Protein AF-A0A9E4LAG2-F1 (afdb_monomer)

Radius of gyration: 16.78 Å; Cα contacts (8 Å, |Δi|>4): 456; chains: 1; bounding box: 36×42×44 Å

Structure (mmCIF, N/CA/C/O backbone):
data_AF-A0A9E4LAG2-F1
#
_entry.id   AF-A0A9E4LAG2-F1
#
loop_
_atom_site.group_PDB
_atom_site.id
_atom_site.type_symbol
_atom_site.label_atom_id
_atom_site.label_alt_id
_atom_site.label_comp_id
_atom_site.label_asym_id
_atom_site.label_entity_id
_atom_site.label_seq_id
_atom_site.pdbx_PDB_ins_code
_atom_site.Cartn_x
_atom_site.Cartn_y
_atom_site.Cartn_z
_atom_site.occupancy
_atom_site.B_iso_or_equiv
_atom_site.auth_seq_id
_atom_site.auth_comp_id
_atom_site.auth_asym_id
_atom_site.auth_atom_id
_atom_site.pdbx_PDB_model_num
ATOM 1 N N . MET A 1 1 ? 1.280 -10.230 13.680 1.00 71.19 1 MET A N 1
ATOM 2 C CA . MET A 1 1 ? -0.186 -10.245 13.871 1.00 71.19 1 MET A CA 1
ATOM 3 C C . MET A 1 1 ? -0.571 -10.386 15.337 1.00 71.19 1 MET A C 1
ATOM 5 O O . MET A 1 1 ? -1.399 -9.607 15.762 1.00 71.19 1 MET A O 1
ATOM 9 N N . GLU A 1 2 ? 0.024 -11.293 16.119 1.00 75.81 2 GLU A N 1
ATOM 10 C CA . GLU A 1 2 ? -0.317 -11.432 17.554 1.00 75.81 2 GLU A CA 1
ATOM 11 C C . GLU A 1 2 ? 0.018 -10.183 18.385 1.00 75.81 2 GLU A C 1
ATOM 13 O O . GLU A 1 2 ? -0.787 -9.766 19.199 1.00 75.81 2 GLU A O 1
ATOM 18 N N . GLN A 1 3 ? 1.160 -9.535 18.132 1.00 84.38 3 GLN A N 1
ATOM 19 C CA . GLN A 1 3 ? 1.565 -8.337 18.882 1.00 84.38 3 GLN A CA 1
ATOM 20 C C . GLN A 1 3 ? 0.741 -7.079 18.558 1.00 84.38 3 GLN A C 1
ATOM 22 O O . GLN A 1 3 ? 0.511 -6.260 19.438 1.00 84.38 3 GLN A O 1
ATOM 27 N N . HIS A 1 4 ? 0.348 -6.899 17.294 1.00 88.81 4 HIS A N 1
ATOM 28 C CA . HIS A 1 4 ? -0.301 -5.664 16.825 1.00 88.81 4 HIS A CA 1
ATOM 29 C C . HIS A 1 4 ? -1.807 -5.810 16.609 1.00 88.81 4 HIS A C 1
ATOM 31 O O . HIS A 1 4 ? -2.455 -4.826 16.283 1.00 88.81 4 HIS A O 1
ATOM 37 N N . GLU A 1 5 ? -2.332 -7.035 16.704 1.00 92.56 5 GLU A N 1
ATOM 38 C CA . GLU A 1 5 ? -3.746 -7.362 16.509 1.00 92.56 5 GLU A CA 1
ATOM 39 C C . GLU A 1 5 ? -4.395 -6.592 15.335 1.00 92.56 5 GLU A C 1
ATOM 41 O O . GLU A 1 5 ? -5.388 -5.890 15.535 1.00 92.56 5 GLU A O 1
ATOM 46 N N . PRO A 1 6 ? -3.871 -6.710 14.098 1.00 95.69 6 PRO A N 1
ATOM 47 C CA . PRO A 1 6 ? -4.351 -5.907 12.980 1.00 95.69 6 PRO A CA 1
ATOM 48 C C . PRO A 1 6 ? -5.743 -6.348 12.517 1.00 95.69 6 PRO A C 1
ATOM 50 O O . PRO A 1 6 ? -6.067 -7.540 12.523 1.00 95.69 6 PRO A O 1
ATOM 53 N N . GLU A 1 7 ? -6.540 -5.391 12.042 1.00 97.25 7 GLU A N 1
ATOM 54 C CA . GLU A 1 7 ? -7.805 -5.657 11.340 1.00 97.25 7 GLU A CA 1
ATOM 55 C C . GLU A 1 7 ? -7.595 -5.948 9.849 1.00 97.25 7 GLU A C 1
ATOM 57 O O . GLU A 1 7 ? -8.369 -6.694 9.248 1.00 97.25 7 GLU A O 1
ATOM 62 N N . ILE A 1 8 ? -6.528 -5.387 9.268 1.00 97.88 8 ILE A N 1
ATOM 63 C CA . ILE A 1 8 ? -6.129 -5.535 7.865 1.00 97.88 8 ILE A CA 1
ATOM 64 C C . ILE A 1 8 ? -4.620 -5.793 7.802 1.00 97.88 8 ILE A C 1
ATOM 66 O O . ILE A 1 8 ? -3.838 -5.161 8.511 1.00 97.88 8 ILE A O 1
ATOM 70 N N . VAL A 1 9 ? -4.196 -6.703 6.926 1.00 97.62 9 VAL A N 1
ATOM 71 C CA . VAL A 1 9 ? -2.782 -6.984 6.643 1.00 97.62 9 VAL A CA 1
ATOM 72 C C . VAL A 1 9 ? -2.563 -7.007 5.136 1.00 97.62 9 VAL A C 1
ATOM 74 O O . VAL A 1 9 ? -3.286 -7.692 4.417 1.00 97.62 9 VAL A O 1
ATOM 77 N N . CYS A 1 10 ? -1.527 -6.315 4.666 1.00 97.88 10 CYS A N 1
ATOM 78 C CA . CYS A 1 10 ? -1.035 -6.431 3.298 1.00 97.88 10 CYS A CA 1
ATOM 79 C C . CYS A 1 10 ? 0.272 -7.223 3.283 1.00 97.88 10 CYS A C 1
ATOM 81 O O . CYS A 1 10 ? 1.226 -6.878 3.977 1.00 97.88 10 CYS A O 1
ATOM 83 N N . LEU A 1 11 ? 0.314 -8.285 2.485 1.00 96.12 11 LEU A N 1
ATOM 84 C CA . LEU A 1 11 ? 1.496 -9.113 2.284 1.00 96.12 11 LEU A CA 1
ATOM 85 C C . LEU A 1 11 ? 1.930 -9.042 0.830 1.00 96.12 11 LEU A C 1
ATOM 87 O O . LEU A 1 11 ? 1.171 -9.411 -0.069 1.00 96.12 11 LEU A O 1
ATOM 91 N N . THR A 1 12 ? 3.171 -8.629 0.605 1.00 95.94 12 THR A N 1
ATOM 92 C CA . THR A 1 12 ? 3.793 -8.621 -0.716 1.00 95.94 12 THR A CA 1
ATOM 93 C C . THR A 1 12 ? 4.700 -9.831 -0.910 1.00 95.94 12 THR A C 1
ATOM 95 O O . THR A 1 12 ? 5.207 -10.417 0.043 1.00 95.94 12 THR A O 1
ATOM 98 N N . GLU A 1 13 ? 4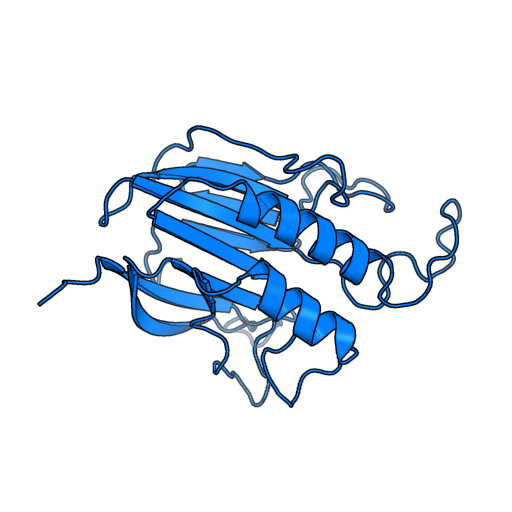.831 -10.272 -2.163 1.00 92.81 13 GLU A N 1
ATOM 99 C CA . GLU A 1 13 ? 5.654 -11.428 -2.567 1.00 92.81 13 GLU A CA 1
ATOM 100 C C . GLU A 1 13 ? 5.389 -12.720 -1.764 1.00 92.81 13 GLU A C 1
ATOM 102 O O . GLU A 1 13 ? 6.278 -13.543 -1.530 1.00 92.81 13 GLU A O 1
ATOM 107 N N . THR A 1 14 ? 4.135 -12.915 -1.360 1.00 90.44 14 THR A N 1
ATOM 108 C CA . THR A 1 14 ? 3.724 -13.943 -0.406 1.00 90.44 14 THR A CA 1
ATOM 109 C C . THR A 1 14 ? 3.268 -15.248 -1.067 1.00 90.44 14 THR A C 1
ATOM 111 O O . THR A 1 14 ? 3.236 -15.405 -2.296 1.00 90.44 14 THR A O 1
ATOM 114 N N . HIS A 1 15 ? 2.896 -16.208 -0.223 1.00 87.31 15 HIS A N 1
ATOM 115 C CA . HIS A 1 15 ? 2.177 -17.414 -0.596 1.00 87.31 15 HIS A CA 1
ATOM 116 C C . HIS A 1 15 ? 0.871 -17.560 0.199 1.00 87.31 15 HIS A C 1
ATOM 118 O O . HIS A 1 15 ? 0.795 -17.154 1.358 1.00 87.31 15 HIS A O 1
ATOM 124 N N . ASP A 1 16 ? -0.134 -18.217 -0.383 1.00 78.00 16 ASP A N 1
ATOM 125 C CA . ASP A 1 16 ? -1.494 -18.306 0.188 1.00 78.00 16 ASP A CA 1
ATOM 126 C C . ASP A 1 16 ? -1.541 -18.861 1.630 1.00 78.00 16 ASP A C 1
ATOM 128 O O . ASP A 1 16 ? -2.387 -18.479 2.447 1.00 78.00 16 ASP A O 1
ATOM 132 N N . GLY A 1 17 ? -0.596 -19.747 1.959 1.00 78.38 17 GLY A N 1
ATOM 133 C CA . GLY A 1 17 ? -0.466 -20.380 3.275 1.00 78.38 17 GLY A CA 1
ATOM 134 C C . GLY A 1 17 ? 0.381 -19.641 4.321 1.00 78.38 17 GLY A C 1
ATOM 135 O O . GLY A 1 17 ? 0.675 -20.252 5.341 1.00 78.38 17 GLY A O 1
ATOM 136 N N . LEU A 1 18 ? 0.847 -18.403 4.085 1.00 82.94 18 LEU A N 1
ATOM 137 C CA . LEU A 1 18 ? 1.776 -17.738 5.022 1.00 82.94 18 LEU A CA 1
ATOM 138 C C . LEU A 1 18 ? 1.085 -17.356 6.334 1.00 82.94 18 LEU A C 1
ATOM 140 O O . LEU A 1 18 ? 1.648 -17.537 7.410 1.00 82.94 18 LEU A O 1
ATOM 144 N N . LEU A 1 19 ? -0.148 -16.855 6.240 1.00 83.81 19 LEU A N 1
ATOM 145 C CA . LEU A 1 19 ? -0.968 -16.556 7.408 1.00 83.81 19 LEU A CA 1
ATOM 146 C C . LEU A 1 19 ? -1.760 -17.792 7.816 1.00 83.81 19 LEU A C 1
ATOM 148 O O . LEU A 1 19 ? -2.635 -18.245 7.068 1.00 83.81 19 LEU A O 1
ATOM 152 N N . SER A 1 20 ? -1.463 -18.279 9.019 1.00 80.44 20 SER A N 1
ATOM 153 C CA . SER A 1 20 ? -2.195 -19.338 9.720 1.00 80.44 20 SER A CA 1
ATOM 154 C C . SER A 1 20 ? -3.469 -18.840 10.407 1.00 80.44 20 SER A C 1
ATOM 156 O O . SER A 1 20 ? -4.277 -19.649 10.854 1.00 80.44 20 SER A O 1
ATOM 158 N N . GLN A 1 21 ? -3.649 -17.522 10.508 1.00 84.56 21 GLN A N 1
ATOM 159 C CA . GLN A 1 21 ? -4.758 -16.917 11.238 1.00 84.56 21 GLN A CA 1
ATOM 160 C C . GLN A 1 21 ? -6.059 -16.955 10.426 1.00 84.56 21 GLN A C 1
ATOM 162 O O . GLN A 1 21 ? -6.020 -16.735 9.208 1.00 84.56 21 GLN A O 1
ATOM 167 N N . PRO A 1 22 ? -7.205 -17.239 11.077 1.00 89.62 22 PRO A N 1
ATOM 168 C CA . PRO A 1 22 ? -8.501 -17.232 10.411 1.00 89.62 22 PRO A CA 1
ATOM 169 C C . PRO A 1 22 ? -8.829 -15.820 9.927 1.00 89.62 22 PRO A C 1
ATOM 171 O O . PRO A 1 22 ? -8.488 -14.849 10.588 1.00 89.62 22 PRO A O 1
ATOM 174 N N . GLY A 1 23 ? -9.477 -15.705 8.773 1.00 94.19 23 GLY A N 1
ATOM 175 C CA . GLY A 1 23 ? -9.903 -14.433 8.190 1.00 94.19 23 GLY A CA 1
ATOM 176 C C . GLY A 1 23 ? -10.055 -14.548 6.679 1.00 94.19 23 GLY A C 1
ATOM 177 O O . GLY A 1 23 ? -9.931 -15.638 6.110 1.00 94.19 23 GLY A O 1
ATOM 178 N N . TYR A 1 24 ? -10.310 -13.422 6.028 1.00 96.69 24 TYR A N 1
ATOM 179 C CA . TYR A 1 24 ? -10.676 -13.361 4.618 1.00 96.69 24 TYR A CA 1
ATOM 180 C C . TYR A 1 24 ? -9.522 -12.816 3.794 1.00 96.69 24 TYR A C 1
ATOM 182 O O . TYR A 1 24 ? -8.912 -11.806 4.141 1.00 96.69 24 TYR A O 1
ATOM 190 N N . LYS A 1 25 ? -9.209 -13.502 2.694 1.00 96.38 25 LYS A N 1
ATOM 191 C CA . LYS A 1 25 ? -8.067 -13.192 1.833 1.00 96.38 25 LYS A CA 1
ATOM 192 C C . LYS A 1 25 ? -8.552 -12.848 0.432 1.00 96.38 25 LYS A C 1
ATOM 194 O O . LYS A 1 25 ? -9.330 -13.604 -0.145 1.00 96.38 25 LYS A O 1
ATOM 199 N N . ILE A 1 26 ? -8.018 -11.771 -0.125 1.00 97.12 26 ILE A N 1
ATOM 200 C CA . ILE A 1 26 ? -8.072 -11.458 -1.556 1.00 97.12 26 ILE A CA 1
ATOM 201 C C . ILE A 1 26 ? -6.645 -11.265 -2.053 1.00 97.12 26 ILE A C 1
ATOM 203 O O . ILE A 1 26 ? -5.753 -10.885 -1.295 1.00 97.12 26 ILE A O 1
ATOM 207 N N . SER A 1 27 ? -6.384 -11.575 -3.314 1.00 96.38 27 SER A N 1
ATOM 208 C CA . SER A 1 27 ? -5.033 -11.516 -3.865 1.00 96.38 27 SER A CA 1
ATOM 209 C C . SER A 1 27 ? -5.044 -10.981 -5.273 1.00 96.38 27 SER A C 1
ATOM 211 O O . SER A 1 27 ? -6.030 -11.160 -5.978 1.00 96.38 27 SER A O 1
ATOM 213 N N . SER A 1 28 ? -3.908 -10.445 -5.704 1.00 95.19 28 SER A N 1
ATOM 214 C CA . SER A 1 28 ? -3.719 -10.115 -7.107 1.00 95.19 28 SER A CA 1
ATOM 215 C C . SER A 1 28 ? -3.906 -11.333 -8.006 1.00 95.19 28 SER A C 1
ATOM 217 O O . SER A 1 28 ? -3.750 -12.487 -7.586 1.00 95.19 28 SER A O 1
ATOM 219 N N . GLN A 1 29 ? -4.092 -11.071 -9.293 1.00 92.81 29 GLN A N 1
ATOM 220 C CA . GLN A 1 29 ? -3.910 -12.093 -10.315 1.00 92.81 29 GLN A CA 1
ATOM 221 C C . GLN A 1 29 ? -2.511 -12.750 -10.234 1.00 92.81 29 GLN A C 1
ATOM 223 O O . GLN A 1 29 ? -1.589 -12.209 -9.600 1.00 92.81 29 GLN A O 1
ATOM 228 N N . PRO A 1 30 ? -2.325 -13.935 -10.850 1.00 87.62 30 PRO A N 1
ATOM 229 C CA . PRO A 1 30 ? -1.013 -14.561 -10.966 1.00 87.62 30 PRO A CA 1
ATOM 230 C C . PRO A 1 30 ? 0.049 -13.612 -11.538 1.00 87.62 30 PRO A C 1
ATOM 232 O O . PRO A 1 30 ? -0.256 -12.719 -12.326 1.00 87.62 30 PRO A O 1
ATOM 235 N N . ASP A 1 31 ? 1.309 -13.833 -11.151 1.00 81.06 31 ASP A N 1
ATOM 236 C CA . ASP A 1 31 ? 2.432 -13.000 -11.595 1.00 81.06 31 ASP A CA 1
ATOM 237 C C . ASP A 1 31 ? 2.527 -12.950 -13.129 1.00 81.06 31 ASP A C 1
ATOM 239 O O . ASP A 1 31 ? 2.294 -13.943 -13.827 1.00 81.06 31 ASP A O 1
ATOM 243 N N . TYR A 1 32 ? 2.917 -11.791 -13.649 1.00 78.81 32 TYR A N 1
ATOM 244 C CA . TYR A 1 32 ? 3.022 -11.531 -15.075 1.00 78.81 32 TYR A CA 1
ATOM 245 C C . TYR A 1 32 ? 4.476 -11.322 -15.498 1.00 78.81 32 TYR A C 1
ATOM 247 O O . TYR A 1 32 ? 5.230 -10.532 -14.930 1.00 78.81 32 TYR A O 1
ATOM 255 N N . GLY A 1 33 ? 4.874 -12.018 -16.565 1.00 72.31 33 GLY A N 1
ATOM 256 C CA . GLY A 1 33 ? 6.220 -11.931 -17.135 1.00 72.31 33 GLY A CA 1
ATOM 257 C C . GLY A 1 33 ? 7.284 -12.771 -16.421 1.00 72.31 33 GLY A C 1
ATOM 258 O O . GLY A 1 33 ? 8.451 -12.709 -16.809 1.00 72.31 33 GLY A O 1
ATOM 259 N N . TYR A 1 34 ? 6.879 -13.595 -15.452 1.00 74.00 34 TYR A N 1
ATOM 260 C CA . TYR A 1 34 ? 7.691 -14.624 -14.801 1.00 74.00 34 TYR A CA 1
ATOM 261 C C . TYR A 1 34 ? 6.958 -15.974 -14.834 1.00 74.00 34 TYR A C 1
ATOM 263 O O . TYR A 1 34 ? 5.740 -16.004 -15.014 1.00 74.00 34 TYR A O 1
ATOM 271 N N . PRO A 1 35 ? 7.660 -17.114 -14.681 1.00 78.56 35 PRO A N 1
ATOM 272 C CA . PRO A 1 35 ? 6.996 -18.404 -14.545 1.00 78.56 35 PRO A CA 1
ATOM 273 C C . PRO A 1 35 ? 6.044 -18.402 -13.350 1.00 78.56 35 PRO A C 1
ATOM 275 O O . PRO A 1 35 ? 6.460 -18.128 -12.222 1.00 78.56 35 PRO A O 1
ATOM 278 N N . ILE A 1 36 ? 4.784 -18.750 -13.602 1.00 80.81 36 ILE A N 1
ATOM 279 C CA . ILE A 1 36 ? 3.763 -18.847 -12.562 1.00 80.81 36 ILE A CA 1
ATOM 280 C C . ILE A 1 36 ? 4.167 -19.958 -11.594 1.00 80.81 36 ILE A C 1
ATOM 282 O O . ILE A 1 36 ? 4.298 -21.123 -11.972 1.00 80.81 36 ILE A O 1
ATOM 286 N N . LYS A 1 37 ? 4.365 -19.588 -10.329 1.00 82.25 37 LYS A N 1
ATOM 287 C CA . LYS A 1 37 ? 4.518 -20.540 -9.230 1.00 82.25 37 LYS A CA 1
ATOM 288 C C . LYS A 1 37 ? 3.157 -20.684 -8.551 1.00 82.25 37 LYS A C 1
ATOM 290 O O . LYS A 1 37 ? 2.630 -19.663 -8.101 1.00 82.25 37 LYS A O 1
ATOM 295 N N . PRO A 1 38 ? 2.589 -21.901 -8.468 1.00 82.75 38 PRO A N 1
ATOM 296 C CA . PRO A 1 38 ? 1.336 -22.122 -7.759 1.00 82.75 38 PRO A CA 1
ATOM 297 C C . PRO A 1 38 ? 1.379 -21.499 -6.361 1.00 82.75 38 PRO A C 1
ATOM 299 O O . PRO A 1 38 ? 2.421 -21.522 -5.704 1.00 82.75 38 PRO A O 1
ATOM 302 N N . HIS A 1 39 ? 0.257 -20.920 -5.938 1.00 84.94 39 HIS A N 1
ATOM 303 C CA . HIS A 1 39 ? 0.070 -20.292 -4.624 1.00 84.94 39 HIS A CA 1
ATOM 304 C C . HIS A 1 39 ? 0.919 -19.059 -4.306 1.00 84.94 39 HIS A C 1
ATOM 306 O O . HIS A 1 39 ? 0.798 -18.534 -3.206 1.00 84.94 39 HIS A O 1
ATOM 312 N N . ARG A 1 40 ? 1.779 -18.582 -5.217 1.00 88.81 40 ARG A N 1
ATOM 313 C CA . ARG A 1 40 ? 2.491 -17.312 -5.021 1.00 88.81 40 ARG A CA 1
ATOM 314 C C . ARG A 1 40 ? 1.686 -16.145 -5.562 1.00 88.81 40 ARG A C 1
ATOM 316 O O . ARG A 1 40 ? 1.099 -16.245 -6.644 1.00 88.81 40 ARG A O 1
ATOM 323 N N . ARG A 1 41 ? 1.703 -15.036 -4.830 1.00 92.00 41 ARG A N 1
ATOM 324 C CA . ARG A 1 41 ? 1.036 -13.781 -5.187 1.00 92.00 41 ARG A CA 1
ATOM 325 C C . ARG A 1 41 ? 1.961 -12.611 -4.906 1.00 92.00 41 ARG A C 1
ATOM 327 O O . ARG A 1 41 ? 2.714 -12.640 -3.937 1.00 92.00 41 ARG A O 1
ATOM 334 N N . LYS A 1 42 ? 1.937 -11.592 -5.768 1.00 93.75 42 LYS A N 1
ATOM 335 C CA . LYS A 1 42 ? 2.740 -10.386 -5.530 1.00 93.75 42 LYS A CA 1
ATOM 336 C C . LYS A 1 42 ? 2.121 -9.497 -4.476 1.00 93.75 42 LYS A C 1
ATOM 338 O O . LYS A 1 42 ? 2.876 -8.857 -3.759 1.00 93.75 42 LYS A O 1
ATOM 343 N N . VAL A 1 43 ? 0.799 -9.511 -4.344 1.00 96.25 43 VAL A N 1
ATOM 344 C CA . VAL A 1 43 ? 0.112 -8.883 -3.223 1.00 96.25 43 VAL A CA 1
ATOM 345 C C . VAL A 1 43 ? -1.100 -9.706 -2.796 1.00 96.25 43 VAL A C 1
ATOM 347 O O . VAL A 1 43 ? -1.810 -10.286 -3.622 1.00 96.25 43 VAL A O 1
ATOM 350 N N . MET A 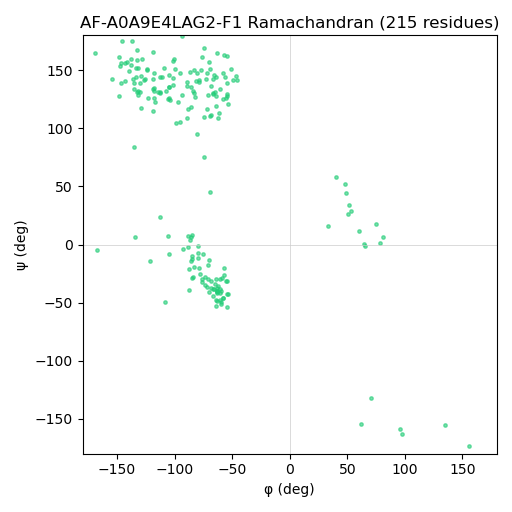1 44 ? -1.302 -9.781 -1.487 1.00 97.19 44 MET A N 1
ATOM 351 C CA . MET A 1 44 ? -2.468 -10.353 -0.833 1.00 97.19 44 MET A CA 1
ATOM 352 C C . MET A 1 44 ? -2.903 -9.416 0.285 1.00 97.19 44 MET A C 1
ATOM 354 O O . MET A 1 44 ? -2.074 -8.986 1.088 1.00 97.19 44 MET A O 1
ATOM 358 N N . LEU A 1 45 ? -4.201 -9.153 0.354 1.00 98.06 45 LEU A N 1
ATOM 359 C CA . LEU A 1 45 ? -4.826 -8.513 1.498 1.00 98.06 45 LEU A CA 1
ATOM 360 C C . LEU A 1 45 ? -5.514 -9.580 2.341 1.00 98.06 45 LEU A C 1
ATOM 362 O O . LEU A 1 45 ? -6.167 -10.487 1.822 1.00 98.06 45 LEU A O 1
ATOM 366 N N . TRP A 1 46 ? -5.358 -9.461 3.648 1.00 97.94 46 TRP A N 1
ATOM 367 C CA . TRP A 1 46 ? -6.099 -10.215 4.644 1.00 97.94 46 TRP A CA 1
ATOM 368 C C . TRP A 1 46 ? -6.897 -9.236 5.502 1.00 97.94 46 TRP A C 1
ATOM 370 O O . TRP A 1 46 ? -6.399 -8.154 5.816 1.00 97.94 46 TRP A O 1
ATOM 380 N N . SER A 1 47 ? -8.114 -9.611 5.885 1.00 97.94 47 SER A N 1
ATOM 381 C CA . SER A 1 47 ? -8.931 -8.882 6.854 1.00 97.94 47 SER A CA 1
ATOM 382 C C . SER A 1 47 ? -9.625 -9.851 7.808 1.00 97.94 47 SER A C 1
ATOM 384 O O . SER A 1 47 ? -9.852 -11.019 7.473 1.00 97.94 47 SER A O 1
ATOM 386 N N . ARG A 1 48 ? -9.953 -9.363 9.008 1.00 96.69 48 ARG A N 1
ATOM 387 C CA . ARG A 1 48 ? -10.825 -10.074 9.955 1.00 96.69 48 ARG A CA 1
ATOM 388 C C . ARG A 1 48 ? -12.229 -10.271 9.399 1.00 96.69 48 ARG A C 1
ATOM 390 O O . ARG A 1 48 ? -12.811 -11.331 9.612 1.00 96.69 48 ARG A O 1
ATOM 397 N N . GLU A 1 49 ? -12.722 -9.276 8.672 1.00 98.19 49 GLU A N 1
ATOM 398 C CA . GLU A 1 49 ? -14.069 -9.244 8.110 1.00 98.19 49 GLU A CA 1
ATOM 399 C C . GLU A 1 49 ? -14.065 -9.605 6.612 1.00 98.19 49 GLU A C 1
ATOM 401 O O . GLU A 1 49 ? -13.014 -9.529 5.959 1.00 98.19 49 GLU A O 1
ATOM 406 N N . PRO A 1 50 ? -15.207 -10.063 6.056 1.00 98.38 50 PRO A N 1
ATOM 407 C CA . PRO A 1 50 ? -15.324 -10.397 4.642 1.00 98.38 50 PRO A CA 1
ATOM 408 C C . PRO A 1 50 ? -14.993 -9.227 3.716 1.00 98.38 50 PRO A C 1
ATOM 410 O O . PRO A 1 50 ? -15.291 -8.073 4.010 1.00 98.38 50 PRO A O 1
ATOM 413 N N . TRP A 1 51 ? -14.441 -9.562 2.549 1.00 98.62 51 TRP A N 1
ATOM 414 C CA . TRP A 1 51 ? -14.224 -8.599 1.476 1.00 98.62 51 TRP A CA 1
ATOM 415 C C . TRP A 1 51 ? -15.438 -8.517 0.551 1.00 98.62 51 TRP A C 1
ATOM 417 O O . TRP A 1 51 ? -15.961 -9.539 0.103 1.00 98.62 51 TRP A O 1
ATOM 427 N N . GLU A 1 52 ? -15.808 -7.297 0.195 1.00 98.38 52 GLU A N 1
ATOM 428 C CA . GLU A 1 52 ? -16.791 -6.956 -0.827 1.00 98.38 52 GLU A CA 1
ATOM 429 C C . GLU A 1 52 ? -16.130 -6.142 -1.944 1.00 98.38 52 GLU A C 1
ATOM 431 O O . GLU A 1 52 ? -15.011 -5.652 -1.789 1.00 98.38 52 GLU A O 1
ATOM 436 N N . LEU A 1 53 ? -16.817 -6.011 -3.085 1.00 97.31 53 LEU A N 1
ATOM 437 C CA . LEU A 1 53 ? -16.371 -5.187 -4.221 1.00 97.31 53 LEU A CA 1
ATOM 438 C C . LEU A 1 53 ? -14.903 -5.442 -4.618 1.00 97.31 53 LEU A C 1
ATOM 440 O O . LEU A 1 53 ? -14.127 -4.515 -4.832 1.00 97.31 53 LEU A O 1
ATOM 444 N N . VAL A 1 54 ? -14.525 -6.722 -4.672 1.00 98.25 54 VAL A N 1
ATOM 445 C CA . VAL A 1 54 ? -13.151 -7.150 -4.943 1.00 98.25 54 VAL A CA 1
ATOM 446 C C . VAL A 1 54 ? -12.787 -6.889 -6.401 1.00 98.25 54 VAL A C 1
ATOM 448 O O . VAL A 1 54 ? -13.486 -7.350 -7.305 1.00 98.25 54 VAL A O 1
ATOM 451 N N . ASP A 1 55 ? -11.654 -6.228 -6.614 1.00 97.62 55 ASP A N 1
ATOM 452 C CA . ASP A 1 55 ? -11.050 -6.000 -7.925 1.00 97.62 55 ASP A CA 1
ATOM 453 C C . ASP A 1 55 ? -9.574 -6.423 -7.893 1.00 97.62 55 ASP A C 1
ATOM 455 O O . ASP A 1 55 ? -8.764 -5.883 -7.144 1.00 97.62 55 ASP A O 1
ATOM 459 N N . ASP A 1 56 ? -9.205 -7.422 -8.694 1.00 96.12 56 ASP A N 1
ATOM 460 C CA . ASP A 1 56 ? -7.832 -7.924 -8.820 1.00 96.12 56 ASP A CA 1
ATOM 461 C C . ASP A 1 56 ? -7.142 -7.497 -10.129 1.00 96.12 56 ASP A C 1
ATOM 463 O O . ASP A 1 56 ? -6.023 -7.942 -10.421 1.00 96.12 56 ASP A O 1
ATOM 467 N N . VAL A 1 57 ? -7.792 -6.617 -10.899 1.00 94.25 57 VAL A N 1
ATOM 468 C CA . VAL A 1 57 ? -7.346 -6.113 -12.202 1.00 94.25 57 VAL A CA 1
ATOM 469 C C . VAL A 1 57 ? -6.910 -4.654 -12.101 1.00 94.25 57 VAL A C 1
ATOM 471 O O . VAL A 1 57 ? -5.814 -4.314 -12.553 1.00 94.25 57 VAL A O 1
ATOM 474 N N . GLY A 1 58 ? -7.740 -3.797 -11.503 1.00 94.31 58 GLY A N 1
ATOM 475 C CA . GLY A 1 58 ? -7.598 -2.347 -11.575 1.00 94.31 58 GLY A CA 1
ATOM 476 C C . GLY A 1 58 ? -7.926 -1.832 -12.979 1.00 94.31 58 GLY A C 1
ATOM 477 O O . GLY A 1 58 ? -8.931 -2.205 -13.580 1.00 94.31 58 GLY A O 1
ATOM 478 N N . VAL A 1 59 ? -7.066 -0.974 -13.531 1.00 94.94 59 VAL A N 1
ATOM 479 C CA . VAL A 1 59 ? -7.230 -0.433 -14.893 1.00 94.94 59 VAL A CA 1
ATOM 480 C C . VAL A 1 59 ? -6.436 -1.233 -15.928 1.00 94.94 59 VAL A C 1
ATOM 482 O O . VAL A 1 59 ? -5.339 -1.714 -15.650 1.00 94.94 59 VAL A O 1
ATOM 485 N N . GLU A 1 60 ? -6.948 -1.321 -17.160 1.00 91.19 60 GLU A N 1
ATOM 486 C CA . GLU A 1 60 ? -6.329 -2.090 -18.258 1.00 91.19 60 GLU A CA 1
ATOM 487 C C . GLU A 1 60 ? -4.898 -1.622 -18.594 1.00 91.19 60 GLU A C 1
ATOM 489 O O . GLU A 1 60 ? -4.052 -2.409 -19.024 1.00 91.19 60 GLU A O 1
ATOM 494 N N . SER A 1 61 ? -4.601 -0.339 -18.368 1.00 89.81 61 SER A N 1
ATOM 495 C CA . SER A 1 61 ? -3.285 0.261 -18.608 1.00 89.81 61 SER A CA 1
ATOM 496 C C . SER A 1 61 ? -2.211 -0.194 -17.603 1.00 89.81 61 SER A C 1
ATOM 498 O O . SER A 1 61 ? -1.009 -0.056 -17.871 1.00 89.81 61 SER A O 1
ATOM 500 N N . MET A 1 62 ? -2.613 -0.759 -16.460 1.00 91.50 62 MET A N 1
ATOM 501 C CA . MET A 1 62 ? -1.721 -1.158 -15.377 1.00 91.50 62 MET A CA 1
ATOM 502 C C . MET A 1 62 ? -1.159 -2.573 -15.605 1.00 91.50 62 MET A C 1
ATOM 504 O O . MET A 1 62 ? -1.897 -3.499 -15.941 1.00 91.50 62 MET A O 1
ATOM 508 N N . PRO A 1 63 ? 0.154 -2.805 -15.400 1.00 90.75 63 PRO A N 1
ATOM 509 C CA . PRO A 1 63 ? 0.708 -4.154 -15.428 1.00 90.75 63 PRO A CA 1
ATOM 510 C C . PRO A 1 63 ? -0.014 -5.083 -14.427 1.00 90.75 63 PRO A C 1
ATOM 512 O O . PRO A 1 63 ? -0.047 -4.761 -13.237 1.00 90.75 63 PRO A O 1
ATOM 515 N N . PRO A 1 64 ? -0.534 -6.245 -14.869 1.00 91.69 64 PRO A N 1
ATOM 516 C CA . PRO A 1 64 ? -1.386 -7.094 -14.040 1.00 91.69 64 PRO A CA 1
ATOM 517 C C . PRO A 1 64 ? -0.602 -7.853 -12.962 1.00 91.69 64 PRO A C 1
ATOM 519 O O . PRO A 1 64 ? 0.633 -7.922 -12.978 1.00 91.69 64 PRO A O 1
ATOM 522 N N . GLY A 1 65 ? -1.343 -8.471 -12.039 1.00 93.00 65 GLY A N 1
ATOM 523 C CA . GLY A 1 65 ? -0.805 -9.409 -11.050 1.00 93.00 65 GLY A CA 1
ATOM 524 C C . GLY A 1 65 ? -0.028 -8.760 -9.908 1.00 93.00 65 GLY A C 1
ATOM 525 O O . GLY A 1 65 ? 0.745 -9.440 -9.241 1.00 93.00 65 GLY A O 1
ATOM 526 N N . ARG A 1 66 ? -0.197 -7.449 -9.698 1.00 96.06 66 ARG A N 1
ATOM 527 C CA . ARG A 1 66 ? 0.502 -6.635 -8.682 1.00 96.06 66 ARG A CA 1
ATOM 528 C C . ARG A 1 66 ? -0.417 -5.699 -7.902 1.00 96.06 66 ARG A C 1
ATOM 530 O O . ARG A 1 66 ? 0.070 -4.904 -7.105 1.00 96.06 66 ARG A O 1
ATOM 537 N N . PHE A 1 67 ? -1.713 -5.835 -8.131 1.00 97.88 67 PHE A N 1
ATOM 538 C CA . PHE A 1 67 ? -2.775 -5.003 -7.602 1.00 97.88 67 PHE A CA 1
ATOM 539 C C . PHE A 1 67 ? -3.891 -5.901 -7.073 1.00 97.88 67 PHE A C 1
ATOM 541 O O . PHE A 1 67 ? -4.155 -6.956 -7.654 1.00 97.88 67 PHE A O 1
ATOM 548 N N . VAL A 1 68 ? -4.522 -5.483 -5.984 1.00 98.25 68 VA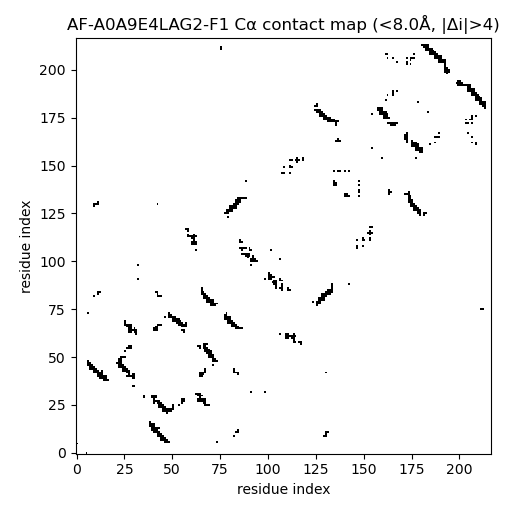L A N 1
ATOM 549 C CA . VAL A 1 68 ? -5.828 -5.974 -5.549 1.00 98.25 68 VAL A CA 1
ATOM 550 C C . VAL A 1 68 ? -6.498 -4.890 -4.714 1.00 98.25 68 VAL A C 1
ATOM 552 O O . VAL A 1 68 ? -5.827 -4.216 -3.933 1.00 98.25 68 VAL A O 1
ATOM 555 N N . SER A 1 69 ? -7.805 -4.729 -4.832 1.00 98.62 69 SER A N 1
ATOM 556 C CA . SER A 1 69 ? -8.597 -3.888 -3.952 1.00 98.62 69 SER A CA 1
ATOM 557 C C . SER A 1 69 ? -9.846 -4.611 -3.476 1.00 98.62 69 SER A C 1
ATOM 559 O O . SER A 1 69 ? -10.287 -5.606 -4.055 1.00 98.62 69 SER A O 1
ATOM 561 N N . GLY A 1 70 ? -10.384 -4.130 -2.367 1.00 98.50 70 GLY A N 1
ATOM 562 C CA . GLY A 1 70 ? -11.641 -4.602 -1.822 1.00 98.50 70 GLY A CA 1
ATOM 563 C C . GLY A 1 70 ? -12.118 -3.691 -0.709 1.00 98.50 70 GLY A C 1
ATOM 564 O O . GLY A 1 70 ? -11.366 -2.876 -0.167 1.00 98.50 70 GLY A O 1
ATOM 565 N N . VAL A 1 71 ? -13.384 -3.849 -0.368 1.00 98.69 71 VAL A N 1
ATOM 566 C CA . VAL A 1 71 ? -14.042 -3.152 0.727 1.00 98.69 71 VAL A CA 1
ATOM 567 C C . VAL A 1 71 ? -14.208 -4.120 1.885 1.00 98.69 71 VAL A C 1
ATOM 569 O O . VAL A 1 71 ? -14.572 -5.272 1.677 1.00 98.69 71 VAL A O 1
ATOM 572 N N . THR A 1 72 ? -13.905 -3.678 3.100 1.00 98.62 72 THR A N 1
ATOM 573 C CA . THR A 1 72 ? -14.099 -4.484 4.310 1.00 98.62 72 THR A CA 1
ATOM 574 C C . THR A 1 72 ? -14.559 -3.611 5.473 1.00 98.62 72 THR A C 1
ATOM 576 O O . THR A 1 72 ? -14.322 -2.398 5.492 1.00 98.62 72 THR A O 1
ATOM 579 N N . GLN A 1 73 ? -15.226 -4.230 6.445 1.00 98.25 73 GLN A N 1
ATOM 580 C CA . GLN A 1 73 ? -15.600 -3.579 7.695 1.00 98.25 73 GLN A CA 1
ATOM 581 C C . GLN A 1 73 ? -14.416 -3.563 8.666 1.00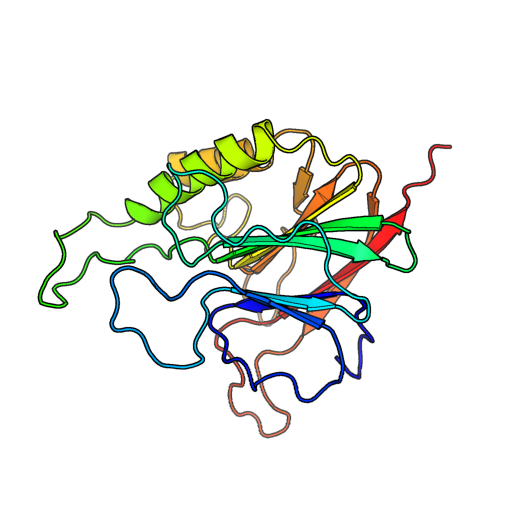 98.25 73 GLN A C 1
ATOM 583 O O . GLN A 1 73 ? -13.654 -4.522 8.778 1.00 98.25 73 GLN A O 1
ATOM 588 N N . THR A 1 74 ? -14.274 -2.454 9.384 1.00 97.31 74 THR A N 1
ATOM 589 C CA . THR A 1 74 ? -13.266 -2.254 10.433 1.00 97.31 74 THR A CA 1
ATOM 590 C C . THR A 1 74 ? -13.901 -1.560 11.634 1.00 97.31 74 THR A C 1
ATOM 592 O O . THR A 1 74 ? -15.040 -1.089 11.565 1.00 97.31 74 THR A O 1
ATOM 595 N N . SER A 1 75 ? -13.148 -1.399 12.717 1.00 95.56 75 SER A N 1
ATOM 596 C CA . SER A 1 75 ? -13.538 -0.562 13.856 1.00 95.56 75 SER A CA 1
ATOM 597 C C . SER A 1 75 ? -13.836 0.903 13.488 1.00 95.56 75 SER A C 1
ATOM 599 O O . SER A 1 75 ? -14.564 1.579 14.215 1.00 95.56 75 SER A O 1
ATOM 601 N N . MET A 1 76 ? -13.346 1.393 12.342 1.00 94.69 76 MET A N 1
ATOM 602 C CA . MET A 1 76 ? -13.643 2.729 11.805 1.00 94.69 76 MET A CA 1
ATOM 603 C C . MET A 1 76 ? -14.891 2.775 10.908 1.00 94.69 76 MET A C 1
ATOM 605 O O . MET A 1 76 ? -15.259 3.852 10.433 1.00 94.69 76 MET A O 1
ATOM 609 N N . GLY A 1 77 ? -15.529 1.627 10.672 1.00 95.94 77 GLY A N 1
ATOM 610 C CA . GLY A 1 77 ? -16.555 1.418 9.655 1.00 95.94 77 GLY A CA 1
ATOM 611 C C . GLY A 1 77 ? -15.981 0.845 8.358 1.00 95.94 77 GLY A C 1
ATOM 612 O O . GLY A 1 77 ? -14.903 0.247 8.342 1.00 95.94 77 GLY A O 1
ATOM 613 N N . GLU A 1 78 ? -16.723 1.027 7.269 1.00 97.38 78 GLU A N 1
ATOM 614 C CA . GLU A 1 78 ? -16.346 0.558 5.937 1.00 97.38 78 GLU A CA 1
ATOM 615 C C . GLU A 1 78 ? -15.111 1.294 5.398 1.00 97.38 78 GLU A C 1
ATOM 617 O O . GLU A 1 78 ? -15.056 2.530 5.404 1.00 97.38 78 GLU A O 1
ATOM 622 N N . VAL A 1 79 ? -14.130 0.525 4.915 1.00 98.12 79 VAL A N 1
ATOM 623 C CA . VAL A 1 79 ? -12.875 1.021 4.338 1.00 98.12 79 VAL A CA 1
ATOM 624 C C . VAL A 1 79 ? -12.630 0.344 2.996 1.00 98.12 79 VAL A C 1
ATOM 626 O O . VAL A 1 79 ? -12.645 -0.884 2.897 1.00 98.12 79 VAL A O 1
ATOM 629 N N . THR A 1 80 ? -12.319 1.139 1.970 1.00 98.50 80 THR A N 1
ATOM 630 C CA . THR A 1 80 ? -11.722 0.610 0.738 1.00 98.50 80 THR A CA 1
ATOM 631 C C . THR A 1 80 ? -10.221 0.454 0.937 1.00 98.50 80 THR A C 1
ATOM 633 O O . THR A 1 80 ? -9.532 1.405 1.312 1.00 98.50 80 THR A O 1
ATOM 636 N N . VAL A 1 81 ? -9.697 -0.737 0.669 1.00 98.75 81 VAL A N 1
ATOM 637 C CA . VAL A 1 81 ? -8.274 -1.053 0.795 1.00 98.75 81 VAL A CA 1
ATOM 638 C C . VAL A 1 81 ? -7.724 -1.427 -0.569 1.00 98.75 81 VAL A C 1
ATOM 640 O O . VAL A 1 81 ? -8.298 -2.252 -1.274 1.00 98.75 81 VAL A O 1
ATOM 643 N N . VAL A 1 82 ? -6.585 -0.846 -0.926 1.00 98.69 82 VAL A N 1
ATOM 644 C CA . VAL A 1 82 ? -5.846 -1.132 -2.155 1.00 98.69 82 VAL A CA 1
ATOM 645 C C . VAL A 1 82 ? -4.467 -1.669 -1.782 1.00 98.69 82 VAL A C 1
ATOM 647 O O . VAL A 1 82 ? -3.648 -0.966 -1.195 1.00 98.69 82 VAL A O 1
ATOM 650 N N . GLY A 1 83 ? -4.210 -2.925 -2.127 1.00 98.62 83 GLY A N 1
ATOM 651 C CA . GLY A 1 83 ? -2.926 -3.597 -1.992 1.00 98.62 83 GLY A CA 1
ATOM 652 C C . GLY A 1 83 ? -2.118 -3.500 -3.283 1.00 98.62 83 GLY A C 1
ATOM 653 O O . GLY A 1 83 ? -2.609 -3.877 -4.348 1.00 98.62 83 GLY A O 1
ATOM 654 N N . ILE A 1 84 ? -0.863 -3.054 -3.198 1.00 98.44 84 ILE A N 1
ATOM 655 C CA . ILE A 1 84 ? 0.030 -2.936 -4.361 1.00 98.44 84 ILE A CA 1
ATOM 656 C C . ILE A 1 84 ? 1.424 -3.530 -4.134 1.00 98.44 84 ILE A C 1
ATOM 658 O O . ILE A 1 84 ? 1.957 -3.555 -3.028 1.00 98.44 84 ILE A O 1
ATOM 662 N N . CYS A 1 85 ? 2.043 -3.985 -5.221 1.00 97.56 85 CYS A N 1
ATOM 663 C CA . CYS A 1 85 ? 3.459 -4.350 -5.285 1.00 97.56 85 CYS A CA 1
ATOM 664 C C . CYS A 1 85 ? 4.069 -3.759 -6.564 1.00 97.56 85 CY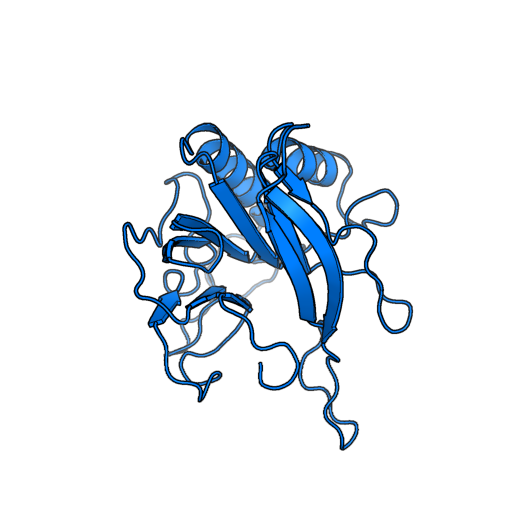S A C 1
ATOM 666 O O . CYS A 1 85 ? 4.156 -4.421 -7.611 1.00 97.56 85 CYS A O 1
ATOM 668 N N . ILE A 1 86 ? 4.465 -2.486 -6.488 1.00 96.88 86 ILE A N 1
ATOM 669 C CA . ILE A 1 86 ? 4.973 -1.719 -7.631 1.00 96.88 86 ILE A CA 1
ATOM 670 C C . ILE A 1 86 ? 6.237 -2.411 -8.169 1.00 96.88 86 ILE A C 1
ATOM 672 O O . ILE A 1 86 ? 7.099 -2.788 -7.381 1.00 96.88 86 ILE A O 1
ATOM 676 N N . PRO A 1 87 ? 6.397 -2.617 -9.490 1.00 94.81 87 PRO A N 1
ATOM 677 C CA . PRO A 1 87 ? 7.567 -3.301 -10.039 1.00 94.81 87 PRO A CA 1
ATOM 678 C C . PRO A 1 87 ? 8.902 -2.672 -9.610 1.00 94.81 87 PRO A C 1
ATOM 680 O O . PRO A 1 87 ? 9.131 -1.488 -9.831 1.00 94.81 87 PRO A O 1
ATOM 683 N N . TRP A 1 88 ? 9.828 -3.464 -9.072 1.00 92.94 88 TRP A N 1
ATOM 684 C CA . TRP A 1 88 ? 11.183 -3.007 -8.742 1.00 92.94 88 TRP A CA 1
ATOM 685 C C . TRP A 1 88 ? 11.993 -2.565 -9.982 1.00 92.94 88 TRP A C 1
ATOM 687 O O . TRP A 1 88 ? 11.659 -2.891 -11.127 1.00 92.94 88 TRP A O 1
ATOM 697 N N . HIS A 1 89 ? 13.103 -1.846 -9.763 1.00 89.88 89 HIS A N 1
ATOM 698 C CA . HIS A 1 89 ? 13.845 -1.136 -10.819 1.00 89.88 89 HIS A CA 1
ATOM 699 C C . HIS A 1 89 ? 14.283 -1.987 -12.024 1.00 89.88 89 HIS A C 1
ATOM 701 O O . HIS A 1 89 ? 14.369 -1.466 -13.137 1.00 89.88 89 HIS A O 1
ATOM 707 N N . ALA A 1 90 ? 14.575 -3.276 -11.829 1.00 85.62 90 ALA A N 1
ATOM 708 C CA . ALA A 1 90 ? 14.999 -4.184 -12.893 1.00 85.62 90 ALA A CA 1
ATOM 709 C C . ALA A 1 90 ? 13.970 -5.289 -13.199 1.00 85.62 90 ALA A C 1
ATOM 711 O O . ALA A 1 90 ? 14.294 -6.323 -13.787 1.00 85.62 90 ALA A O 1
ATOM 712 N N . SER A 1 91 ? 12.695 -5.046 -12.881 1.00 82.38 91 SER A N 1
ATOM 713 C CA . SER A 1 91 ? 11.611 -5.912 -13.339 1.00 82.38 91 SER A CA 1
ATOM 714 C C . SER A 1 91 ? 11.663 -6.073 -14.866 1.00 82.38 91 SER A C 1
ATOM 716 O O . SER A 1 91 ? 11.657 -5.096 -15.618 1.00 82.38 91 SER A O 1
ATOM 718 N N . ARG A 1 92 ? 11.795 -7.328 -15.316 1.00 74.75 92 ARG A N 1
ATOM 719 C CA . ARG A 1 92 ? 11.891 -7.746 -16.730 1.00 74.75 92 ARG A CA 1
ATOM 720 C C . ARG A 1 92 ? 12.983 -7.050 -17.565 1.00 74.75 92 ARG A C 1
ATOM 722 O O . ARG A 1 92 ? 12.849 -6.925 -18.786 1.00 74.75 92 ARG A O 1
ATOM 729 N N . THR A 1 93 ? 14.084 -6.627 -16.942 1.00 64.44 93 THR A N 1
ATOM 730 C CA . THR A 1 93 ? 15.251 -6.071 -17.658 1.00 64.44 93 THR A CA 1
ATOM 731 C C . THR A 1 93 ? 16.255 -7.137 -18.102 1.00 64.44 93 THR A C 1
ATOM 733 O O . THR A 1 93 ? 17.015 -6.905 -19.047 1.00 64.44 93 THR A O 1
ATOM 736 N N . GLU A 1 94 ? 16.246 -8.316 -17.471 1.00 55.75 94 GLU A N 1
ATOM 737 C CA . GLU A 1 94 ? 17.169 -9.411 -17.775 1.00 55.75 94 GLU A CA 1
ATOM 738 C C . GLU A 1 94 ? 16.570 -10.513 -18.658 1.00 55.75 94 GLU A C 1
ATOM 740 O O . GLU A 1 94 ? 15.361 -10.694 -18.789 1.00 55.75 94 GLU A O 1
ATOM 745 N N . LYS A 1 95 ? 17.485 -11.257 -19.287 1.00 48.12 95 LYS A N 1
ATOM 746 C CA . LYS A 1 95 ? 17.320 -12.222 -20.382 1.00 48.12 95 LYS A CA 1
ATOM 747 C C . LYS A 1 95 ? 16.586 -13.511 -19.964 1.00 48.12 95 LYS A C 1
ATOM 749 O O . LYS A 1 95 ? 17.020 -14.603 -20.335 1.00 48.12 95 LYS A O 1
ATOM 754 N N . TRP A 1 96 ? 15.479 -13.441 -19.224 1.00 46.81 96 TRP A N 1
ATOM 755 C CA . TRP A 1 96 ? 14.639 -14.618 -18.976 1.00 46.81 96 TRP A CA 1
ATOM 756 C C . TRP A 1 96 ? 13.825 -14.970 -20.235 1.00 46.81 96 TRP A C 1
ATOM 758 O O . TRP A 1 96 ? 12.654 -14.641 -20.381 1.00 46.81 96 TRP A O 1
ATOM 768 N N . ARG A 1 97 ? 14.536 -15.566 -21.199 1.00 48.75 97 ARG A N 1
ATOM 769 C CA . ARG A 1 97 ? 14.162 -16.471 -22.305 1.00 48.75 97 ARG A CA 1
ATOM 770 C C . ARG A 1 97 ? 12.811 -16.374 -23.040 1.00 48.75 97 ARG A C 1
ATOM 772 O O . ARG A 1 97 ? 12.525 -17.321 -23.769 1.00 48.75 97 ARG A O 1
ATOM 779 N N . ARG A 1 98 ? 12.020 -15.297 -22.948 1.00 48.88 98 ARG A N 1
ATOM 780 C CA . ARG A 1 98 ? 10.830 -15.089 -23.809 1.00 48.88 98 ARG A CA 1
ATOM 781 C C . ARG A 1 98 ? 10.193 -13.685 -23.805 1.00 48.88 98 ARG A C 1
ATOM 783 O O . ARG A 1 98 ? 9.282 -13.471 -24.594 1.00 48.88 98 ARG A O 1
ATOM 790 N N . CYS A 1 99 ? 10.652 -12.739 -22.982 1.00 50.41 99 CYS A N 1
ATOM 791 C CA . CYS A 1 99 ? 10.075 -11.386 -22.913 1.00 50.41 99 CYS A CA 1
ATOM 792 C C . CYS A 1 99 ? 10.974 -10.340 -23.598 1.00 50.41 99 CYS A C 1
ATOM 794 O O . CYS A 1 99 ? 12.202 -10.437 -23.533 1.00 50.41 99 CYS A O 1
ATOM 796 N N . GLU A 1 100 ? 10.371 -9.327 -24.230 1.00 55.97 100 GLU A N 1
ATOM 797 C CA . GLU A 1 100 ? 11.089 -8.153 -24.741 1.00 55.97 100 GLU A CA 1
ATOM 798 C C . GLU A 1 100 ? 11.917 -7.500 -23.625 1.00 55.97 100 GLU A C 1
ATOM 800 O O . GLU A 1 100 ? 11.404 -7.217 -22.542 1.00 55.97 100 GLU A O 1
ATOM 805 N N . ARG A 1 101 ? 13.204 -7.238 -23.886 1.00 61.25 101 ARG A N 1
ATOM 806 C CA . ARG A 1 101 ? 14.107 -6.586 -22.929 1.00 61.25 101 ARG A CA 1
ATOM 807 C C . ARG A 1 101 ? 13.600 -5.176 -22.625 1.00 61.25 101 ARG A C 1
ATOM 809 O O . ARG A 1 101 ? 13.714 -4.277 -23.462 1.00 61.25 101 ARG A O 1
ATOM 816 N N . LYS A 1 102 ? 13.078 -4.956 -21.419 1.00 67.38 102 LYS A N 1
ATOM 817 C CA . LYS A 1 102 ? 12.686 -3.618 -20.968 1.00 67.38 102 LYS A CA 1
ATOM 818 C C . LYS A 1 102 ? 13.898 -2.854 -20.426 1.00 67.38 102 LYS A C 1
ATOM 820 O O . LYS A 1 102 ? 14.865 -3.437 -19.940 1.00 67.38 102 LYS A O 1
ATOM 825 N N . LYS A 1 103 ? 13.870 -1.524 -20.558 1.00 82.75 103 LYS A N 1
ATOM 826 C CA . LYS A 1 103 ? 14.831 -0.641 -19.877 1.00 82.75 103 LYS A CA 1
ATOM 827 C C . LYS A 1 103 ? 14.535 -0.662 -18.367 1.00 82.75 103 LYS A C 1
ATOM 829 O O . LYS A 1 103 ? 13.364 -0.844 -18.020 1.00 82.75 103 LYS A O 1
ATOM 834 N N . PRO A 1 104 ? 15.541 -0.455 -17.493 1.00 88.31 104 PRO A N 1
ATOM 835 C CA . PRO A 1 104 ? 15.298 -0.227 -16.073 1.00 88.31 104 PRO A CA 1
ATOM 836 C C . PRO A 1 104 ? 14.170 0.775 -15.863 1.00 88.31 104 PRO A C 1
ATOM 838 O O . PRO A 1 104 ? 14.036 1.726 -16.634 1.00 88.31 104 PRO A O 1
ATOM 841 N N . TRP A 1 105 ? 13.350 0.512 -14.853 1.00 91.62 105 TRP A N 1
ATOM 842 C CA . TRP A 1 105 ? 12.196 1.312 -14.460 1.00 91.62 105 TRP A CA 1
ATOM 843 C C . TRP A 1 105 ? 11.028 1.404 -15.451 1.00 91.62 105 TRP A C 1
ATOM 845 O O . TRP A 1 105 ? 10.015 2.012 -15.114 1.00 91.62 105 TRP A O 1
ATOM 855 N N . LYS A 1 106 ? 11.094 0.789 -16.641 1.00 91.25 106 LYS A N 1
ATOM 856 C CA . LYS A 1 106 ? 9.995 0.875 -17.623 1.00 91.25 106 LYS A CA 1
ATOM 857 C C . LYS A 1 106 ? 8.671 0.368 -17.044 1.00 91.25 106 LYS A C 1
ATOM 859 O O . LYS A 1 106 ? 7.655 1.033 -17.192 1.00 91.25 106 LYS A O 1
ATOM 864 N N . ASP A 1 107 ? 8.694 -0.778 -16.371 1.00 91.88 107 ASP A N 1
ATOM 865 C CA . ASP A 1 107 ? 7.497 -1.334 -15.729 1.00 91.88 107 ASP A CA 1
ATOM 866 C C . ASP A 1 107 ? 7.023 -0.516 -14.545 1.00 91.88 107 ASP A C 1
ATOM 868 O O . ASP A 1 107 ? 5.825 -0.361 -14.354 1.00 91.88 107 ASP A O 1
ATOM 872 N N . HIS A 1 108 ? 7.969 0.021 -13.782 1.00 95.31 108 HIS A N 1
ATOM 873 C CA . HIS A 1 108 ? 7.678 0.877 -12.648 1.00 95.31 108 HIS A CA 1
ATOM 874 C C . HIS A 1 108 ? 6.891 2.113 -13.102 1.00 95.31 108 HIS A C 1
ATOM 876 O O . HIS A 1 108 ? 5.808 2.376 -12.594 1.00 95.31 108 HIS A O 1
ATOM 882 N N . GLY A 1 109 ? 7.380 2.822 -14.124 1.00 95.69 109 GLY A N 1
ATOM 883 C CA . GLY A 1 109 ? 6.689 3.984 -14.686 1.00 95.69 109 GLY A CA 1
ATOM 884 C C . GLY A 1 109 ? 5.335 3.641 -15.315 1.00 95.69 109 GLY A C 1
ATOM 885 O O . GLY A 1 109 ? 4.372 4.371 -15.106 1.00 95.69 109 GLY A O 1
ATOM 886 N N . GLN A 1 110 ? 5.232 2.514 -16.036 1.00 94.94 110 GLN A N 1
ATOM 887 C CA . GLN A 1 110 ? 3.949 2.034 -16.576 1.00 94.94 110 GLN A CA 1
ATOM 888 C C . GLN A 1 110 ? 2.935 1.749 -15.462 1.00 94.94 110 GLN A C 1
ATOM 890 O O . GLN A 1 110 ? 1.771 2.112 -15.584 1.00 94.94 110 GLN A O 1
ATOM 895 N N . TYR A 1 111 ? 3.388 1.144 -14.365 1.00 96.69 111 TYR A N 1
ATOM 896 C CA . TYR A 1 111 ? 2.546 0.870 -13.209 1.00 96.69 111 TYR A CA 1
ATOM 897 C C . TYR A 1 111 ? 2.088 2.150 -12.512 1.00 96.69 111 TYR A C 1
ATOM 899 O O . TYR A 1 111 ? 0.909 2.272 -12.214 1.00 96.69 111 TYR A O 1
ATOM 907 N N . LEU A 1 112 ? 2.974 3.130 -12.306 1.00 97.31 112 LEU A N 1
ATOM 908 C CA . LEU A 1 112 ? 2.596 4.415 -11.703 1.00 97.31 112 LEU A CA 1
ATOM 909 C C . LEU A 1 112 ? 1.572 5.187 -12.541 1.00 97.31 112 LEU A C 1
ATOM 911 O O . LEU A 1 112 ? 0.691 5.830 -11.975 1.00 97.31 112 LEU A O 1
ATOM 915 N N . ALA A 1 113 ? 1.657 5.110 -13.873 1.00 96.81 113 ALA A N 1
ATOM 916 C CA . ALA A 1 113 ? 0.665 5.718 -14.755 1.00 96.81 113 ALA A CA 1
ATOM 917 C C . ALA A 1 113 ? -0.723 5.080 -14.570 1.00 96.81 113 ALA A C 1
ATOM 919 O O . ALA A 1 113 ? -1.688 5.804 -14.343 1.00 96.81 113 ALA A O 1
ATOM 920 N N . GLY A 1 114 ? -0.805 3.745 -14.584 1.00 96.88 114 GLY A N 1
ATOM 921 C CA . GLY A 1 114 ? -2.062 3.028 -14.339 1.00 96.88 114 GLY A CA 1
ATOM 922 C C . GLY A 1 114 ? -2.591 3.210 -12.912 1.00 96.88 114 GLY A C 1
ATOM 923 O O . GLY A 1 114 ? -3.783 3.403 -12.715 1.00 96.88 114 GLY A O 1
ATOM 924 N N . LEU A 1 115 ? -1.710 3.243 -11.907 1.00 97.19 115 LEU A N 1
ATOM 925 C CA . LEU A 1 115 ? -2.098 3.522 -10.522 1.00 97.19 115 LEU A CA 1
ATOM 926 C C . LEU A 1 115 ? -2.676 4.935 -10.370 1.00 97.19 115 LEU A C 1
ATOM 928 O O . LEU A 1 115 ? -3.656 5.109 -9.655 1.00 97.19 115 LEU A O 1
ATOM 932 N N . THR A 1 116 ? -2.096 5.929 -11.050 1.00 96.50 116 THR A N 1
ATOM 933 C CA . THR A 1 116 ? -2.640 7.297 -11.075 1.00 96.50 116 THR A CA 1
ATOM 934 C C . THR A 1 116 ? -4.049 7.294 -11.661 1.00 96.50 116 THR A C 1
ATOM 936 O O . THR A 1 116 ? -4.963 7.821 -11.041 1.00 96.50 116 THR A O 1
ATOM 939 N N . GLU A 1 117 ? -4.236 6.647 -12.814 1.00 95.88 117 GLU A N 1
ATOM 940 C CA . GLU A 1 117 ? -5.543 6.527 -13.468 1.00 95.88 117 GLU A CA 1
ATOM 941 C C . GLU A 1 117 ? -6.580 5.850 -12.554 1.00 95.88 117 GLU A C 1
ATOM 943 O O . GLU A 1 117 ? -7.684 6.364 -12.390 1.00 95.88 117 GLU A O 1
ATOM 948 N N . TYR A 1 118 ? -6.214 4.740 -11.905 1.00 96.25 118 TYR A N 1
ATOM 949 C CA . TYR A 1 118 ? -7.088 4.043 -10.960 1.00 96.25 118 TYR A CA 1
ATOM 950 C C . TYR A 1 118 ? -7.483 4.937 -9.774 1.00 96.25 118 TYR A C 1
ATOM 952 O O . TYR A 1 118 ? -8.659 5.027 -9.424 1.00 96.25 118 TYR A O 1
ATOM 960 N N . LEU A 1 119 ? -6.517 5.624 -9.154 1.00 95.44 119 LEU A N 1
ATOM 961 C CA . LEU A 1 119 ? -6.770 6.470 -7.983 1.00 95.44 119 LEU A CA 1
ATOM 962 C C . LEU A 1 119 ? -7.552 7.747 -8.329 1.00 95.44 119 LEU A C 1
ATOM 964 O O . LEU A 1 119 ? -8.325 8.218 -7.498 1.00 95.44 119 LEU A O 1
ATOM 968 N N . GLU A 1 120 ? -7.410 8.281 -9.545 1.00 92.81 120 GLU A N 1
ATOM 969 C CA . GLU A 1 120 ? -8.239 9.383 -10.057 1.00 92.81 120 GLU A CA 1
ATOM 970 C C . GLU A 1 120 ? -9.700 8.950 -10.287 1.00 92.81 120 GLU A C 1
ATOM 972 O O . GLU A 1 120 ? -10.613 9.757 -10.112 1.00 92.81 120 GLU A O 1
ATOM 977 N N . GLN A 1 121 ? -9.935 7.680 -10.640 1.00 91.38 121 GLN A N 1
ATOM 978 C CA . GLN A 1 121 ? -11.276 7.102 -10.813 1.00 91.38 121 GLN A CA 1
ATOM 979 C C . GLN A 1 121 ? -11.912 6.638 -9.492 1.00 91.38 121 GLN A C 1
ATOM 981 O O . GLN A 1 121 ? -13.132 6.481 -9.415 1.00 91.38 121 GLN A O 1
ATOM 986 N N . ALA A 1 122 ? -11.112 6.425 -8.444 1.00 89.12 122 ALA A N 1
ATOM 987 C CA . ALA A 1 122 ? -11.589 5.936 -7.158 1.00 89.12 122 ALA A CA 1
ATOM 988 C C . ALA A 1 122 ? -12.471 6.976 -6.439 1.00 89.12 122 ALA A C 1
ATOM 990 O O . ALA A 1 122 ? -12.008 8.004 -5.935 1.00 89.12 122 ALA A O 1
ATOM 991 N N . SER A 1 123 ? -13.766 6.679 -6.318 1.00 86.31 123 SER A N 1
ATOM 992 C CA . SER A 1 123 ? -14.732 7.538 -5.621 1.00 86.31 123 SER A CA 1
ATOM 993 C C . SER A 1 123 ? -14.779 7.318 -4.104 1.00 86.31 123 SER A C 1
ATOM 995 O O . SER A 1 123 ? -15.351 8.139 -3.396 1.00 86.31 123 SER A O 1
ATOM 997 N N . ALA A 1 124 ? -14.177 6.241 -3.590 1.00 89.00 124 ALA A N 1
ATOM 998 C CA . ALA A 1 124 ? -14.277 5.834 -2.187 1.00 89.00 124 ALA A CA 1
ATOM 999 C C . ALA A 1 124 ? -13.720 6.888 -1.224 1.00 89.00 124 ALA A C 1
ATOM 1001 O O . ALA A 1 124 ? -12.515 7.126 -1.232 1.00 89.00 124 ALA A O 1
ATOM 1002 N N . GLU A 1 125 ? -14.575 7.505 -0.398 1.00 87.88 125 GLU A N 1
ATOM 1003 C CA . GLU A 1 125 ? -14.200 8.548 0.574 1.00 87.88 125 GLU A CA 1
ATOM 1004 C C . GLU A 1 125 ? -13.078 8.088 1.505 1.00 87.88 125 GLU A C 1
ATOM 1006 O O . GLU A 1 125 ? -12.022 8.727 1.520 1.00 87.88 125 GLU A O 1
ATOM 1011 N N . ARG A 1 126 ? -13.284 6.937 2.158 1.00 95.25 126 ARG A N 1
ATOM 1012 C CA . ARG A 1 126 ? -12.340 6.296 3.074 1.00 95.25 126 ARG A CA 1
ATOM 1013 C C . ARG A 1 126 ? -11.496 5.246 2.355 1.00 95.25 126 ARG A C 1
ATOM 1015 O O . ARG A 1 126 ? -11.971 4.149 2.046 1.00 95.25 126 ARG A O 1
ATOM 1022 N N . LEU A 1 127 ? -10.237 5.587 2.106 1.00 97.44 127 LEU A N 1
ATOM 1023 C CA . LEU A 1 127 ? -9.319 4.811 1.280 1.00 97.44 127 LEU A CA 1
ATOM 1024 C C . LEU A 1 127 ? -7.971 4.618 1.978 1.00 97.44 127 LEU A C 1
ATOM 1026 O O . LEU A 1 127 ? -7.317 5.580 2.385 1.00 97.44 127 LEU A O 1
ATOM 1030 N N . ILE A 1 128 ? -7.524 3.365 2.039 1.00 98.44 128 ILE A N 1
ATOM 1031 C CA . ILE A 1 128 ? -6.165 2.984 2.424 1.00 98.44 128 ILE A CA 1
ATOM 1032 C C . ILE A 1 128 ? -5.476 2.347 1.221 1.00 98.44 128 ILE A C 1
ATOM 1034 O O . ILE A 1 128 ? -6.010 1.432 0.601 1.00 98.44 128 ILE A O 1
ATOM 1038 N N . VAL A 1 129 ? -4.260 2.791 0.916 1.00 98.62 129 VAL A N 1
ATOM 1039 C CA . VAL A 1 129 ? -3.394 2.168 -0.093 1.00 98.62 129 VAL A CA 1
ATOM 1040 C C . VAL A 1 129 ? -2.135 1.670 0.603 1.00 98.62 129 VAL A C 1
ATOM 1042 O O . VAL A 1 129 ? -1.464 2.438 1.290 1.00 98.62 129 VAL A O 1
ATOM 1045 N N . THR A 1 130 ? -1.794 0.395 0.450 1.00 98.75 130 THR A N 1
ATOM 1046 C CA . THR A 1 130 ? -0.677 -0.214 1.175 1.00 98.75 130 THR A CA 1
ATOM 1047 C C . THR A 1 130 ? 0.048 -1.287 0.367 1.00 98.75 130 THR A C 1
ATOM 1049 O O . THR A 1 130 ? -0.502 -1.867 -0.567 1.00 98.75 130 THR A O 1
ATOM 1052 N N . GLY A 1 131 ? 1.308 -1.534 0.713 1.00 98.38 131 GLY A N 1
ATOM 1053 C CA . GLY A 1 131 ? 2.133 -2.595 0.149 1.00 98.38 131 GLY A CA 1
ATOM 1054 C C . GLY A 1 131 ? 3.528 -2.098 -0.200 1.00 98.38 131 GLY A C 1
ATOM 1055 O O . GLY A 1 131 ? 3.999 -1.114 0.366 1.00 98.38 131 GLY A O 1
ATOM 1056 N N . ASP A 1 132 ? 4.176 -2.772 -1.144 1.00 98.19 132 ASP A N 1
ATOM 1057 C CA . ASP A 1 132 ? 5.550 -2.486 -1.557 1.00 98.19 132 ASP A CA 1
ATOM 1058 C C . ASP A 1 132 ? 5.541 -1.445 -2.677 1.00 98.19 132 ASP A C 1
ATOM 1060 O O . ASP A 1 132 ? 5.136 -1.723 -3.815 1.00 98.19 132 ASP A O 1
ATOM 1064 N N . PHE A 1 133 ? 5.979 -0.228 -2.362 1.00 97.81 133 PHE A N 1
ATOM 1065 C CA . PHE A 1 133 ? 6.023 0.868 -3.329 1.00 97.81 133 PHE A CA 1
ATOM 1066 C C . PHE A 1 133 ? 7.318 0.825 -4.149 1.00 97.81 133 PHE A C 1
ATOM 1068 O O . PHE A 1 133 ? 7.458 1.556 -5.132 1.00 97.81 133 PHE A O 1
ATOM 1075 N N . ASN A 1 134 ? 8.280 -0.024 -3.767 1.00 96.88 134 ASN A N 1
ATOM 1076 C CA . ASN A 1 134 ? 9.606 -0.136 -4.369 1.00 96.88 134 ASN A CA 1
ATOM 1077 C C . ASN A 1 134 ? 10.333 1.218 -4.502 1.00 96.88 134 ASN A C 1
ATOM 1079 O O . ASN A 1 134 ? 11.188 1.409 -5.374 1.00 96.88 134 ASN A O 1
ATOM 1083 N N . GLN A 1 135 ? 9.992 2.170 -3.631 1.00 95.25 135 GLN A N 1
ATOM 1084 C CA . GLN A 1 135 ? 10.582 3.497 -3.546 1.00 95.25 135 GLN A CA 1
ATOM 1085 C C . GLN A 1 135 ? 10.602 3.957 -2.094 1.00 95.25 135 GLN A C 1
ATOM 1087 O O . GLN A 1 135 ? 9.621 3.805 -1.380 1.00 95.25 135 GLN A O 1
ATOM 1092 N N . ILE A 1 136 ? 11.702 4.592 -1.698 1.00 95.88 136 ILE A N 1
ATOM 1093 C CA . ILE A 1 136 ? 11.724 5.442 -0.506 1.00 95.88 136 ILE A CA 1
ATOM 1094 C C . ILE A 1 136 ? 10.958 6.724 -0.852 1.00 95.88 136 ILE A C 1
ATOM 1096 O O . ILE A 1 136 ? 11.115 7.245 -1.960 1.00 95.8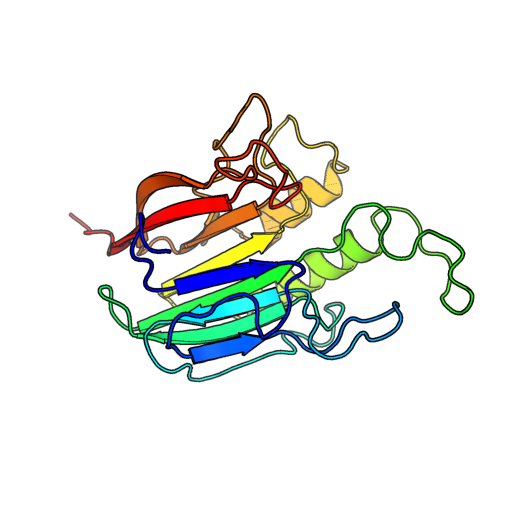8 136 ILE A O 1
ATOM 1100 N N . ILE A 1 137 ? 10.187 7.275 0.084 1.00 94.50 137 ILE A N 1
ATOM 1101 C CA . ILE A 1 137 ? 9.578 8.601 -0.086 1.00 94.50 137 ILE A CA 1
ATOM 1102 C C . ILE A 1 137 ? 10.580 9.697 0.299 1.00 94.50 137 ILE A C 1
ATOM 1104 O O . ILE A 1 137 ? 11.198 9.660 1.363 1.00 94.50 137 ILE A O 1
ATOM 1108 N N . GLY A 1 138 ? 10.738 10.694 -0.573 1.00 88.88 138 GLY A N 1
ATOM 1109 C CA . GLY A 1 138 ? 11.592 11.860 -0.339 1.00 88.88 138 GLY A CA 1
ATOM 1110 C C . GLY A 1 138 ? 12.987 11.784 -0.971 1.00 88.88 138 GLY A C 1
ATOM 1111 O O . GLY A 1 138 ? 13.255 11.020 -1.902 1.00 88.88 138 GLY A O 1
ATOM 1112 N N . ALA A 1 139 ? 13.887 12.648 -0.489 1.00 86.88 139 ALA A N 1
ATOM 1113 C CA . ALA A 1 139 ? 15.146 12.975 -1.165 1.00 86.88 139 ALA A CA 1
ATOM 1114 C C . ALA A 1 139 ? 16.129 11.797 -1.302 1.00 86.88 139 ALA A C 1
ATOM 1116 O O . ALA A 1 139 ? 16.859 11.735 -2.290 1.00 86.88 139 ALA A O 1
ATOM 1117 N N . ASP A 1 140 ? 16.101 10.851 -0.360 1.00 89.88 140 ASP A N 1
ATOM 1118 C CA . ASP A 1 140 ? 17.014 9.698 -0.317 1.00 89.88 140 ASP A CA 1
ATOM 1119 C C . ASP A 1 140 ? 16.619 8.561 -1.271 1.00 89.88 140 ASP A C 1
ATOM 1121 O O . ASP A 1 140 ? 17.299 7.536 -1.367 1.00 89.88 140 ASP A O 1
ATOM 1125 N N . SER A 1 141 ? 15.513 8.727 -1.995 1.00 92.62 141 SER A N 1
ATOM 1126 C CA . SER A 1 141 ? 15.082 7.769 -2.999 1.00 92.62 141 SER A CA 1
ATOM 1127 C C . SER A 1 141 ? 16.062 7.688 -4.164 1.00 9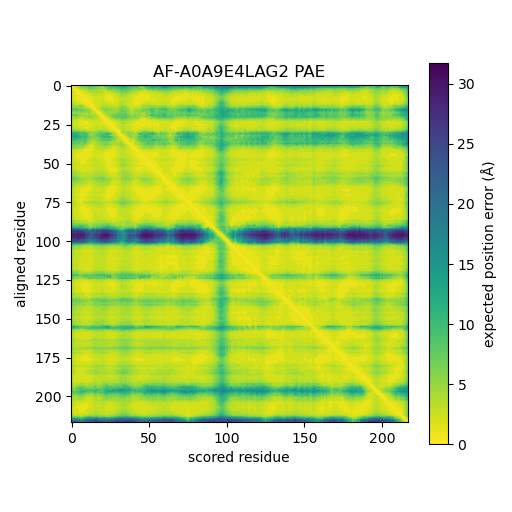2.62 141 SER A C 1
ATOM 1129 O O . SER A 1 141 ? 16.429 8.695 -4.778 1.00 92.62 141 SER A O 1
ATOM 1131 N N . ARG A 1 142 ? 16.426 6.449 -4.507 1.00 91.38 142 ARG A N 1
ATOM 1132 C CA . ARG A 1 142 ? 17.265 6.107 -5.665 1.00 91.38 142 ARG A CA 1
ATOM 1133 C C . ARG A 1 142 ? 16.491 6.096 -6.983 1.00 91.38 142 ARG A C 1
ATOM 1135 O O . ARG A 1 142 ? 17.102 5.922 -8.037 1.00 91.38 142 ARG A O 1
ATOM 1142 N N . ALA A 1 143 ? 15.166 6.231 -6.933 1.00 93.94 143 ALA A N 1
ATOM 1143 C CA . ALA A 1 143 ? 14.363 6.316 -8.138 1.00 93.94 143 ALA A CA 1
ATOM 1144 C C . ALA A 1 143 ? 14.685 7.619 -8.902 1.00 93.94 143 ALA A C 1
ATOM 1146 O O . ALA A 1 143 ? 14.909 8.667 -8.281 1.00 93.94 143 ALA A O 1
ATOM 1147 N N . PRO A 1 144 ? 14.713 7.576 -10.246 1.00 95.06 144 PRO A N 1
ATOM 1148 C CA . PRO A 1 144 ? 14.746 8.765 -11.089 1.00 95.06 144 PRO A CA 1
ATOM 1149 C C . PRO A 1 144 ? 13.716 9.819 -10.665 1.00 95.06 144 PRO A C 1
ATOM 1151 O O . PRO A 1 144 ? 12.616 9.490 -10.220 1.00 95.06 144 PRO A O 1
ATOM 1154 N N . ARG A 1 145 ? 14.074 11.104 -10.798 1.00 94.88 145 ARG A N 1
ATOM 1155 C CA . ARG A 1 145 ? 13.251 12.227 -10.315 1.00 94.88 145 ARG A CA 1
ATOM 1156 C C . ARG A 1 145 ? 11.824 12.186 -10.863 1.00 94.88 145 ARG A C 1
ATOM 1158 O O . ARG A 1 145 ? 10.893 12.423 -10.107 1.00 94.88 145 ARG A O 1
ATOM 1165 N N . ASP A 1 146 ? 11.678 11.875 -12.143 1.00 95.56 146 ASP A N 1
ATOM 1166 C CA . ASP A 1 146 ? 10.399 11.726 -12.835 1.00 95.56 146 ASP A CA 1
ATOM 1167 C C . ASP A 1 146 ? 9.523 10.623 -12.227 1.00 95.56 146 ASP A C 1
ATOM 1169 O O . ASP A 1 146 ? 8.324 10.828 -12.075 1.00 95.56 146 ASP A O 1
ATOM 1173 N N . LEU A 1 147 ? 10.101 9.498 -11.796 1.00 96.25 147 LEU A N 1
ATOM 1174 C CA . LEU A 1 147 ? 9.351 8.417 -11.143 1.00 96.25 147 LEU A CA 1
ATOM 1175 C C . LEU A 1 147 ? 8.976 8.728 -9.698 1.00 96.25 147 LEU A C 1
ATOM 1177 O O . LEU A 1 147 ? 7.919 8.298 -9.242 1.00 96.25 147 LEU A O 1
ATOM 1181 N N . ARG A 1 148 ? 9.810 9.489 -8.984 1.00 95.12 148 ARG A N 1
ATOM 1182 C CA . ARG A 1 148 ? 9.453 9.995 -7.650 1.00 95.12 148 ARG A CA 1
ATOM 1183 C C . ARG A 1 148 ? 8.262 10.940 -7.745 1.00 95.12 148 ARG A C 1
ATOM 1185 O O . ARG A 1 148 ? 7.279 10.759 -7.041 1.00 95.12 148 ARG A O 1
ATOM 1192 N N . SER A 1 149 ? 8.314 11.882 -8.688 1.00 94.75 149 SER A N 1
ATOM 1193 C CA . SER A 1 149 ? 7.198 12.791 -8.954 1.00 94.75 149 SER A CA 1
ATOM 1194 C C . SER A 1 149 ? 5.959 12.060 -9.474 1.00 94.75 149 SER A C 1
ATOM 1196 O O . SER A 1 149 ? 4.848 12.458 -9.149 1.00 94.75 149 SER A O 1
ATOM 1198 N N . ALA A 1 150 ? 6.118 10.985 -10.253 1.00 95.69 150 ALA A N 1
ATOM 1199 C CA . ALA A 1 150 ? 4.992 10.158 -10.684 1.00 95.69 150 ALA A CA 1
ATOM 1200 C C . ALA A 1 150 ? 4.334 9.418 -9.509 1.00 95.69 150 ALA A C 1
ATOM 1202 O O . ALA A 1 150 ? 3.111 9.334 -9.469 1.00 95.69 150 ALA A O 1
ATOM 1203 N N . LEU A 1 151 ? 5.120 8.930 -8.541 1.00 95.75 151 LEU A N 1
ATOM 1204 C CA . LEU A 1 151 ? 4.588 8.337 -7.315 1.00 95.75 151 LEU A CA 1
ATOM 1205 C C . LEU A 1 151 ? 3.823 9.389 -6.507 1.00 95.75 151 LEU A C 1
ATOM 1207 O O . LEU A 1 151 ? 2.655 9.184 -6.218 1.00 95.75 151 LEU A O 1
ATOM 1211 N N . GLU A 1 152 ? 4.435 10.540 -6.217 1.00 93.31 152 GLU A N 1
ATOM 1212 C CA . GLU A 1 152 ? 3.770 11.655 -5.520 1.00 93.31 152 GLU A CA 1
ATOM 1213 C C . GLU A 1 152 ? 2.467 12.070 -6.221 1.00 93.31 152 GLU A C 1
ATOM 1215 O O . GLU A 1 152 ? 1.440 12.257 -5.571 1.00 93.31 152 GLU A O 1
ATOM 1220 N N . LYS A 1 153 ? 2.480 12.142 -7.558 1.00 92.81 153 LYS A N 1
ATOM 1221 C CA . LYS A 1 153 ? 1.290 12.446 -8.356 1.00 92.81 153 LYS A CA 1
ATOM 1222 C C . LYS A 1 153 ? 0.197 11.385 -8.205 1.00 92.81 153 LYS A C 1
ATOM 1224 O O . LYS A 1 153 ? -0.961 11.770 -8.101 1.00 92.81 153 LYS A O 1
ATOM 1229 N N . ALA A 1 154 ? 0.544 10.096 -8.190 1.00 93.69 154 ALA A N 1
ATOM 1230 C CA . ALA A 1 154 ? -0.435 9.013 -8.089 1.00 93.69 154 ALA A CA 1
ATOM 1231 C C . ALA A 1 154 ? -1.264 9.101 -6.797 1.00 93.69 154 ALA A C 1
ATOM 1233 O O . ALA A 1 154 ? -2.471 8.892 -6.828 1.00 93.69 154 ALA A O 1
ATOM 1234 N N . PHE A 1 155 ? -0.633 9.456 -5.674 1.00 92.50 155 PHE A N 1
ATOM 1235 C CA . PHE A 1 155 ? -1.329 9.661 -4.395 1.00 92.50 155 PHE A CA 1
ATOM 1236 C C . PHE A 1 155 ? -2.049 11.020 -4.329 1.00 92.50 155 PHE A C 1
ATOM 1238 O O . PHE A 1 155 ? -3.062 11.163 -3.637 1.00 92.50 155 PHE A O 1
ATOM 1245 N N . GLY A 1 156 ? -1.573 12.000 -5.100 1.00 84.69 156 GLY A N 1
ATOM 1246 C CA . GLY A 1 156 ? -2.216 13.298 -5.263 1.00 84.69 156 GLY A CA 1
ATOM 1247 C C . GLY A 1 156 ? -2.307 14.080 -3.952 1.00 84.69 156 GLY A C 1
ATOM 1248 O O . GLY A 1 156 ? -1.507 13.902 -3.040 1.00 84.69 156 GLY A O 1
ATOM 1249 N N . GLN A 1 157 ? -3.290 14.977 -3.860 1.00 83.31 157 GLN A N 1
ATOM 1250 C CA . GLN A 1 157 ? -3.541 15.752 -2.635 1.00 83.31 157 GLN A CA 1
ATOM 1251 C C . GLN A 1 157 ? -4.430 15.021 -1.626 1.00 83.31 157 GLN A C 1
ATOM 1253 O O . GLN A 1 157 ? -4.506 15.444 -0.482 1.00 83.31 157 GLN A O 1
ATOM 1258 N N . ARG A 1 158 ? -5.107 13.949 -2.052 1.00 89.25 158 ARG A N 1
ATOM 1259 C CA . ARG A 1 158 ? -6.120 13.247 -1.256 1.00 89.25 158 ARG A CA 1
ATOM 1260 C C . ARG A 1 158 ? -5.526 12.204 -0.314 1.00 89.25 158 ARG A C 1
ATOM 1262 O O . ARG A 1 158 ? -6.145 11.872 0.694 1.00 89.25 158 ARG A O 1
ATOM 1269 N N . LEU A 1 159 ? -4.379 11.630 -0.677 1.00 95.88 159 LEU A N 1
ATOM 1270 C CA . LEU A 1 159 ? -3.742 10.566 0.086 1.00 95.88 159 LEU A CA 1
ATOM 1271 C C . LEU A 1 159 ? -2.429 11.054 0.687 1.00 95.88 159 LEU A C 1
ATOM 1273 O O . LEU A 1 159 ? -1.556 11.570 -0.005 1.00 95.88 159 LEU A O 1
ATOM 1277 N N . THR A 1 160 ? -2.259 10.811 1.983 1.00 96.25 160 THR A N 1
ATOM 1278 C CA . THR A 1 160 ? -0.995 11.054 2.684 1.00 96.25 160 THR A CA 1
ATOM 1279 C C . THR A 1 160 ? -0.295 9.730 2.957 1.00 96.25 160 THR A C 1
ATOM 1281 O O . THR A 1 160 ? -0.883 8.847 3.580 1.00 96.25 160 THR A O 1
ATOM 1284 N N . ILE A 1 161 ? 0.971 9.595 2.544 1.00 97.50 161 ILE A N 1
ATOM 1285 C CA . ILE A 1 161 ? 1.817 8.434 2.870 1.00 97.50 161 ILE A CA 1
ATOM 1286 C C . ILE A 1 161 ? 2.386 8.608 4.285 1.00 97.50 161 ILE A C 1
ATOM 1288 O O . ILE A 1 161 ? 3.410 9.269 4.489 1.00 97.50 161 ILE A O 1
ATOM 1292 N N . VAL A 1 162 ? 1.717 8.016 5.272 1.00 97.69 162 VAL A N 1
ATOM 1293 C CA . VAL A 1 162 ? 2.009 8.241 6.699 1.00 97.69 162 VAL A CA 1
ATOM 1294 C C . VAL A 1 162 ? 3.301 7.561 7.152 1.00 97.69 162 VAL A C 1
ATOM 1296 O O . VAL A 1 162 ? 4.001 8.068 8.017 1.00 97.69 162 VAL A O 1
ATOM 1299 N N . THR A 1 163 ? 3.695 6.469 6.501 1.00 97.56 163 THR A N 1
ATOM 1300 C CA . THR A 1 163 ? 4.909 5.694 6.819 1.00 97.56 163 THR A CA 1
ATOM 1301 C C . THR A 1 163 ? 6.182 6.221 6.146 1.00 97.56 163 THR A C 1
ATOM 1303 O O . THR A 1 163 ? 7.221 5.568 6.201 1.00 97.56 163 THR A O 1
ATOM 1306 N N . SER A 1 164 ? 6.123 7.370 5.468 1.00 95.69 164 SER A N 1
ATOM 1307 C CA . SER A 1 164 ? 7.225 7.906 4.647 1.00 95.69 164 SER A CA 1
ATOM 1308 C C . SER A 1 164 ? 8.515 8.182 5.429 1.00 95.69 164 SER A C 1
ATOM 1310 O O . SER A 1 164 ? 9.609 8.077 4.875 1.00 95.69 164 SER A O 1
ATOM 1312 N N . ALA A 1 165 ? 8.396 8.509 6.717 1.00 94.94 165 ALA A N 1
ATOM 1313 C CA . ALA A 1 165 ? 9.526 8.798 7.597 1.00 94.94 165 ALA A CA 1
ATOM 1314 C C . ALA A 1 165 ? 10.048 7.572 8.372 1.00 94.94 165 ALA A C 1
ATOM 1316 O O . ALA A 1 165 ? 11.039 7.703 9.090 1.00 94.94 165 ALA A O 1
ATOM 1317 N N . LEU A 1 166 ? 9.410 6.398 8.252 1.00 96.06 166 LEU A N 1
ATOM 1318 C CA . LEU A 1 166 ? 9.785 5.220 9.036 1.00 96.06 166 LEU A CA 1
ATOM 1319 C C . LEU A 1 166 ? 11.151 4.659 8.631 1.00 96.06 166 LEU A C 1
ATOM 1321 O O . LEU A 1 166 ? 11.470 4.484 7.447 1.00 96.06 166 LEU A O 1
ATOM 1325 N N . THR A 1 167 ? 11.933 4.317 9.651 1.00 96.00 167 THR A N 1
ATOM 1326 C CA . THR A 1 167 ? 13.222 3.643 9.524 1.00 96.00 167 THR A CA 1
ATOM 1327 C C . THR A 1 167 ? 13.329 2.490 10.516 1.00 96.00 167 THR A C 1
ATOM 1329 O O . THR A 1 167 ? 12.722 2.510 11.584 1.00 96.00 167 THR A O 1
ATOM 1332 N N . PHE A 1 168 ? 14.116 1.478 10.163 1.00 95.75 168 PHE A N 1
ATOM 1333 C CA . PHE A 1 168 ? 14.443 0.360 11.041 1.00 95.75 168 PHE A CA 1
ATOM 1334 C C . PHE A 1 168 ? 15.851 -0.151 10.727 1.00 95.75 168 PHE A C 1
ATOM 1336 O O . PHE A 1 168 ? 16.167 -0.426 9.566 1.00 95.75 168 PHE A O 1
ATOM 1343 N N . ASN A 1 169 ? 16.706 -0.267 11.749 1.00 93.25 169 ASN A N 1
ATOM 1344 C CA . ASN A 1 169 ? 18.118 -0.653 11.611 1.00 93.25 169 ASN A CA 1
ATOM 1345 C C . ASN A 1 169 ? 18.841 0.135 10.498 1.00 93.25 169 ASN A C 1
ATOM 1347 O O . ASN A 1 169 ? 19.399 -0.452 9.571 1.00 93.25 169 ASN A O 1
ATOM 1351 N N . ASP A 1 170 ? 18.739 1.469 10.550 1.00 91.94 170 ASP A N 1
ATOM 1352 C CA . ASP A 1 170 ? 19.319 2.425 9.589 1.00 91.94 170 ASP A CA 1
ATOM 1353 C C . ASP A 1 170 ? 18.842 2.284 8.131 1.00 91.94 170 ASP A C 1
ATOM 1355 O O . ASP A 1 170 ? 19.386 2.907 7.214 1.00 91.94 170 ASP A O 1
ATOM 1359 N N . ARG A 1 171 ? 17.786 1.498 7.888 1.00 93.31 171 ARG A N 1
ATOM 1360 C CA . ARG A 1 171 ? 17.143 1.361 6.577 1.00 93.31 171 ARG A CA 1
ATOM 1361 C C . ARG A 1 171 ? 15.826 2.119 6.556 1.00 93.31 171 ARG A C 1
ATOM 1363 O O . ARG A 1 171 ? 15.034 2.021 7.486 1.00 93.31 171 ARG A O 1
ATOM 1370 N N . LYS A 1 172 ? 15.580 2.852 5.472 1.00 95.19 172 LYS A N 1
ATOM 1371 C CA . LYS A 1 172 ? 14.288 3.496 5.212 1.00 95.19 172 LYS A CA 1
ATOM 1372 C C . LYS A 1 172 ? 13.292 2.493 4.643 1.00 95.19 172 LYS A C 1
ATOM 1374 O O . LYS A 1 172 ? 13.696 1.585 3.915 1.00 95.19 172 LYS A O 1
ATOM 1379 N N . ALA A 1 173 ? 12.015 2.682 4.958 1.00 95.44 173 ALA A N 1
ATOM 1380 C CA . ALA A 1 173 ? 10.943 1.867 4.405 1.00 95.44 173 ALA A CA 1
ATOM 1381 C C . ALA A 1 173 ? 10.796 2.086 2.889 1.00 95.44 173 ALA A C 1
ATOM 1383 O O . ALA A 1 173 ? 11.010 3.193 2.387 1.00 95.44 173 ALA A O 1
ATOM 1384 N N . ILE A 1 174 ? 10.424 1.016 2.188 1.00 96.62 174 ILE A N 1
ATOM 1385 C CA . ILE A 1 174 ? 9.885 1.050 0.818 1.00 96.62 174 ILE A CA 1
ATOM 1386 C C . ILE A 1 174 ? 8.489 0.422 0.741 1.00 96.62 174 ILE A C 1
ATOM 1388 O O . ILE A 1 174 ? 7.769 0.633 -0.233 1.00 96.62 174 ILE A O 1
ATOM 1392 N N . ASP A 1 175 ? 8.095 -0.302 1.789 1.00 98.12 175 ASP A N 1
ATOM 1393 C CA . ASP A 1 175 ? 6.716 -0.665 2.065 1.00 98.12 175 ASP A CA 1
ATOM 1394 C C . ASP A 1 175 ? 6.027 0.480 2.795 1.00 98.12 175 ASP A C 1
ATOM 1396 O O . ASP A 1 175 ? 6.562 1.050 3.755 1.00 98.12 175 ASP A O 1
ATOM 1400 N N . HIS A 1 176 ? 4.837 0.836 2.332 1.00 98.38 176 HIS A N 1
ATOM 1401 C CA . HIS A 1 176 ? 4.157 2.022 2.814 1.00 98.38 176 HIS A CA 1
ATOM 1402 C C . HIS A 1 176 ? 2.663 1.816 3.041 1.00 98.38 176 HIS A C 1
ATOM 1404 O O . HIS A 1 176 ? 2.032 0.900 2.511 1.00 98.38 176 HIS A O 1
ATOM 1410 N N . ILE A 1 177 ? 2.110 2.704 3.865 1.00 98.62 177 ILE A N 1
ATOM 1411 C CA . ILE A 1 177 ? 0.682 2.886 4.099 1.00 98.62 177 ILE A CA 1
ATOM 1412 C C . ILE A 1 177 ? 0.365 4.344 3.766 1.00 98.62 177 ILE A C 1
ATOM 1414 O O . ILE A 1 177 ? 0.991 5.271 4.291 1.00 98.62 177 ILE A O 1
ATOM 1418 N N . ALA A 1 178 ? -0.608 4.537 2.885 1.00 98.38 178 ALA A N 1
ATOM 1419 C CA . ALA A 1 178 ? -1.211 5.818 2.575 1.00 98.38 178 ALA A CA 1
ATOM 1420 C C . ALA A 1 178 ? -2.697 5.794 2.930 1.00 98.38 178 ALA A C 1
ATOM 1422 O O . ALA A 1 178 ? -3.344 4.752 2.833 1.00 98.38 178 ALA A O 1
ATOM 1423 N N . ARG A 1 179 ? -3.230 6.944 3.337 1.00 97.31 179 ARG A N 1
ATOM 1424 C CA . ARG A 1 179 ? -4.600 7.084 3.847 1.00 97.31 179 ARG A CA 1
ATOM 1425 C C . ARG A 1 179 ? -5.263 8.361 3.335 1.00 97.31 179 ARG A C 1
ATOM 1427 O O . ARG A 1 179 ? -4.570 9.366 3.147 1.00 97.31 179 ARG A O 1
ATOM 1434 N N . SER A 1 180 ? -6.580 8.337 3.158 1.00 96.56 180 SER A N 1
ATOM 1435 C CA . SER A 1 180 ? -7.420 9.498 2.821 1.00 96.56 180 SER A CA 1
ATOM 1436 C C . SER A 1 180 ? -7.548 10.504 3.971 1.00 96.56 180 SER A C 1
ATOM 1438 O O . SER A 1 180 ? -7.306 10.177 5.126 1.00 96.56 180 SER A O 1
ATOM 1440 N N . ASP A 1 181 ? -7.868 11.764 3.680 1.00 93.38 181 ASP A N 1
ATOM 1441 C CA . ASP A 1 181 ? -7.821 12.860 4.669 1.00 93.38 181 ASP A CA 1
ATOM 1442 C C . ASP A 1 181 ? -8.877 12.826 5.782 1.00 93.38 181 ASP A C 1
ATOM 1444 O O . ASP A 1 181 ? -8.730 13.551 6.774 1.00 93.38 181 ASP A O 1
ATOM 1448 N N . ASP A 1 182 ? -9.904 11.988 5.638 1.00 94.12 182 ASP A N 1
ATOM 1449 C CA . ASP A 1 182 ? -10.879 11.658 6.683 1.00 94.12 182 ASP A CA 1
ATOM 1450 C C . ASP A 1 182 ? -10.311 10.703 7.745 1.00 94.12 182 ASP A C 1
ATOM 1452 O O . ASP A 1 182 ? -10.950 10.471 8.770 1.00 94.12 182 ASP A O 1
ATOM 1456 N N . LEU A 1 183 ? -9.106 10.174 7.521 1.00 95.69 183 LEU A N 1
ATOM 1457 C CA . LEU A 1 183 ? -8.387 9.301 8.437 1.00 95.69 183 LEU A CA 1
ATOM 1458 C C . LEU A 1 183 ? -7.171 10.007 9.048 1.00 95.69 183 LEU A C 1
ATOM 1460 O O . LEU A 1 183 ? -6.534 10.872 8.440 1.00 95.69 183 LEU A O 1
ATOM 1464 N N . GLU A 1 184 ? -6.796 9.585 10.248 1.00 95.75 184 GLU A N 1
ATOM 1465 C CA . GLU A 1 184 ? -5.586 10.009 10.949 1.00 95.75 184 GLU A CA 1
ATOM 1466 C C . GLU A 1 184 ? -4.760 8.784 11.348 1.00 95.75 184 GLU A C 1
ATOM 1468 O O . GLU A 1 184 ? -5.314 7.744 11.680 1.00 95.75 184 GLU A O 1
ATOM 1473 N N . ALA A 1 185 ? -3.429 8.884 11.277 1.00 96.31 185 ALA A N 1
ATOM 1474 C CA . ALA A 1 185 ? -2.537 7.843 11.780 1.00 96.31 185 ALA A CA 1
ATOM 1475 C C . ALA A 1 185 ? -2.044 8.257 13.170 1.00 96.31 185 ALA A C 1
ATOM 1477 O O . ALA A 1 185 ? -1.196 9.142 13.282 1.00 96.31 185 ALA A O 1
ATOM 1478 N N . GLU A 1 186 ? -2.591 7.639 14.213 1.00 95.56 186 GLU A N 1
ATOM 1479 C CA . GLU A 1 186 ? -2.297 7.983 15.610 1.00 95.56 186 GLU A CA 1
ATOM 1480 C C . GLU A 1 186 ? -0.916 7.500 16.044 1.00 95.56 186 GLU A C 1
ATOM 1482 O O . GLU A 1 186 ? -0.226 8.150 16.830 1.00 95.56 186 GLU A O 1
ATOM 1487 N N . SER A 1 187 ? -0.505 6.344 15.529 1.00 96.50 187 SER A N 1
ATOM 1488 C CA . SER A 1 187 ? 0.810 5.783 15.792 1.00 96.50 187 SER A CA 1
ATOM 1489 C C . SER A 1 187 ? 1.324 4.994 14.600 1.00 96.50 187 SER A C 1
ATOM 1491 O O . SER A 1 187 ? 0.564 4.469 13.783 1.00 96.50 187 SER A O 1
ATOM 1493 N N . LEU A 1 188 ? 2.648 4.929 14.513 1.00 97.69 188 LEU A N 1
ATOM 1494 C CA . LEU A 1 188 ? 3.376 4.159 13.520 1.00 97.69 188 LEU A CA 1
ATOM 1495 C C . LEU A 1 188 ? 4.361 3.253 14.249 1.00 97.69 188 LEU A C 1
ATOM 1497 O O . LEU A 1 188 ? 4.976 3.673 15.229 1.00 97.69 188 LEU A O 1
ATOM 1501 N N . ASP A 1 189 ? 4.523 2.036 13.750 1.00 97.19 189 ASP A N 1
ATOM 1502 C CA . ASP A 1 189 ? 5.465 1.061 14.290 1.00 97.19 189 ASP A CA 1
ATOM 1503 C C . ASP A 1 189 ? 6.055 0.206 13.160 1.00 97.19 189 ASP A C 1
ATOM 1505 O O . ASP A 1 189 ? 5.676 0.326 11.987 1.00 97.19 189 ASP A O 1
ATOM 1509 N N . VAL A 1 190 ? 7.006 -0.653 13.504 1.00 96.19 190 VAL A N 1
ATOM 1510 C CA . VAL A 1 190 ? 7.697 -1.550 12.580 1.00 96.19 190 VAL A CA 1
ATOM 1511 C C . VAL A 1 190 ? 7.675 -2.986 13.088 1.00 96.19 190 VAL A C 1
ATOM 1513 O O . VAL A 1 190 ? 7.787 -3.256 14.279 1.00 96.19 190 VAL A O 1
ATOM 1516 N N . VAL A 1 191 ? 7.587 -3.933 12.157 1.00 93.81 191 VAL A N 1
ATOM 1517 C CA . VAL A 1 191 ? 7.747 -5.363 12.439 1.00 93.81 191 VAL A CA 1
ATOM 1518 C C . VAL A 1 191 ? 9.124 -5.794 11.964 1.00 93.81 191 VAL A C 1
ATOM 1520 O O . VAL A 1 191 ? 9.461 -5.623 10.790 1.00 93.81 191 VAL A O 1
ATOM 1523 N N . SER A 1 192 ? 9.910 -6.382 12.868 1.00 92.88 192 SER A N 1
ATOM 1524 C CA . SER A 1 192 ? 11.239 -6.899 12.542 1.00 92.88 192 SER A CA 1
ATOM 1525 C C . SER A 1 192 ? 11.188 -7.875 11.366 1.00 92.88 192 SER A C 1
ATOM 1527 O O . SER A 1 192 ? 10.311 -8.735 11.268 1.00 92.88 192 SER A O 1
ATOM 1529 N N . ASN A 1 193 ? 12.172 -7.760 10.481 1.00 91.75 193 ASN A N 1
ATOM 1530 C CA . ASN A 1 193 ? 12.380 -8.690 9.378 1.00 91.75 193 ASN A CA 1
ATOM 1531 C C . ASN A 1 193 ? 13.241 -9.899 9.773 1.00 91.75 193 ASN A C 1
ATOM 1533 O O . ASN A 1 193 ? 13.577 -10.710 8.909 1.00 91.75 193 ASN A O 1
ATOM 1537 N N . ASP A 1 194 ? 13.612 -10.006 11.046 1.00 90.12 194 ASP A N 1
ATOM 1538 C CA . ASP A 1 194 ? 14.416 -11.080 11.613 1.00 90.12 194 ASP A CA 1
ATOM 1539 C C . ASP A 1 194 ? 13.564 -11.904 12.589 1.00 90.12 194 ASP A C 1
ATOM 1541 O O . ASP A 1 194 ? 12.696 -11.379 13.284 1.00 90.12 194 ASP A O 1
ATOM 1545 N N . LYS A 1 195 ? 13.808 -13.212 12.625 1.00 82.38 195 LYS A N 1
ATOM 1546 C CA . LYS A 1 195 ? 13.268 -14.131 13.630 1.00 82.38 195 LYS A CA 1
ATOM 1547 C C . LYS A 1 195 ? 14.020 -13.968 14.949 1.00 82.38 195 LYS A C 1
ATOM 1549 O O . LYS A 1 195 ? 15.179 -13.559 14.952 1.00 82.38 195 LYS A O 1
ATOM 1554 N N . ASP A 1 196 ? 13.414 -14.436 16.037 1.00 81.38 196 ASP A N 1
ATOM 1555 C CA . ASP A 1 196 ? 14.042 -14.476 17.367 1.00 81.38 196 ASP A CA 1
ATOM 1556 C C . ASP A 1 196 ? 15.367 -15.264 17.386 1.00 81.38 196 ASP A C 1
ATOM 1558 O O . ASP A 1 196 ? 16.248 -14.991 18.196 1.00 81.38 196 ASP A O 1
ATOM 1562 N N . ASP A 1 197 ? 15.539 -16.222 16.466 1.00 83.31 197 ASP A N 1
ATOM 1563 C CA . ASP A 1 197 ? 16.773 -17.002 16.295 1.00 83.31 197 ASP A CA 1
ATOM 1564 C C . ASP A 1 197 ? 17.836 -16.314 15.410 1.00 83.31 197 ASP A C 1
ATOM 1566 O O . ASP A 1 197 ? 18.842 -16.930 15.051 1.00 83.31 197 ASP A O 1
ATOM 1570 N N . GLY A 1 198 ? 17.613 -15.052 15.030 1.00 78.75 198 GLY A N 1
ATOM 1571 C CA . GLY A 1 198 ? 18.508 -14.240 14.204 1.00 78.75 198 GLY A CA 1
ATOM 1572 C C . GLY A 1 198 ? 18.460 -14.552 12.705 1.00 78.75 198 GLY A C 1
ATOM 1573 O O . GLY A 1 198 ? 19.198 -13.941 11.929 1.00 78.75 198 GLY A O 1
ATOM 1574 N N . LYS A 1 199 ? 17.620 -15.493 12.250 1.00 83.56 199 LYS A N 1
ATOM 1575 C CA . LYS A 1 199 ? 17.442 -15.746 10.812 1.00 83.56 199 LYS A CA 1
ATOM 1576 C C . LYS A 1 199 ? 16.533 -14.698 10.187 1.00 83.56 199 LYS A C 1
ATOM 1578 O O . LYS A 1 199 ? 15.491 -14.363 10.739 1.00 83.56 199 LYS A O 1
ATOM 1583 N N . LYS A 1 200 ? 16.853 -14.277 8.964 1.00 85.44 200 LYS A N 1
ATOM 1584 C CA . LYS A 1 200 ? 15.975 -13.389 8.195 1.00 85.44 200 LYS A CA 1
ATOM 1585 C C . LYS A 1 200 ? 14.642 -14.064 7.874 1.00 85.44 200 LYS A C 1
ATOM 1587 O O . LYS A 1 200 ? 14.602 -15.168 7.327 1.00 85.44 200 LYS A O 1
ATOM 1592 N N . LEU A 1 201 ? 13.566 -13.371 8.211 1.00 85.88 201 LEU A N 1
ATOM 1593 C CA . LEU A 1 201 ? 12.181 -13.686 7.873 1.00 85.88 201 LEU A CA 1
ATOM 1594 C C . LEU A 1 201 ? 11.820 -13.072 6.514 1.00 85.88 201 LEU A C 1
ATOM 1596 O O . LEU A 1 201 ? 11.182 -13.723 5.692 1.00 85.88 201 LEU A O 1
ATOM 1600 N N . SER A 1 202 ? 12.307 -11.855 6.273 1.00 89.00 202 SER A N 1
ATOM 1601 C CA . SER A 1 202 ? 12.177 -11.102 5.028 1.00 89.00 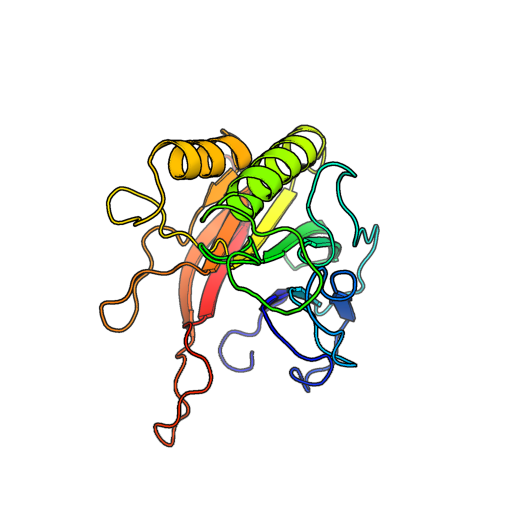202 SER A CA 1
ATOM 1602 C C . SER A 1 202 ? 13.414 -10.214 4.826 1.00 89.00 202 SER A C 1
ATOM 1604 O O . SER A 1 202 ? 14.184 -9.951 5.758 1.00 89.00 202 SER A O 1
ATOM 1606 N N . ASP A 1 203 ? 13.655 -9.765 3.602 1.00 88.81 203 ASP A N 1
ATOM 1607 C CA . ASP A 1 203 ? 14.614 -8.699 3.310 1.00 88.81 203 ASP A CA 1
ATOM 1608 C C . ASP A 1 203 ? 14.051 -7.301 3.618 1.00 88.81 203 ASP A C 1
ATOM 1610 O O . ASP A 1 203 ? 14.835 -6.380 3.878 1.00 88.81 203 ASP A O 1
ATOM 1614 N N . HIS A 1 204 ? 12.725 -7.172 3.693 1.00 93.12 204 HIS A N 1
ATOM 1615 C CA . HIS A 1 204 ? 11.990 -5.975 4.102 1.00 93.12 204 HIS A CA 1
ATOM 1616 C C . HIS A 1 204 ? 11.501 -6.094 5.550 1.00 93.12 204 HIS A C 1
ATOM 1618 O O . HIS A 1 204 ? 11.098 -7.173 5.983 1.00 93.12 204 HIS A O 1
ATOM 1624 N N . PHE A 1 205 ? 11.507 -4.990 6.298 1.00 95.12 205 PHE A N 1
ATOM 1625 C CA . PHE A 1 205 ? 10.799 -4.904 7.580 1.00 95.12 205 PHE A CA 1
ATOM 1626 C C . PHE A 1 205 ? 9.349 -4.486 7.345 1.00 95.12 205 PHE A C 1
ATOM 1628 O O . PHE A 1 205 ? 9.057 -3.770 6.391 1.00 95.12 205 PHE A O 1
ATOM 1635 N N . GLY A 1 206 ? 8.438 -4.959 8.192 1.00 95.81 206 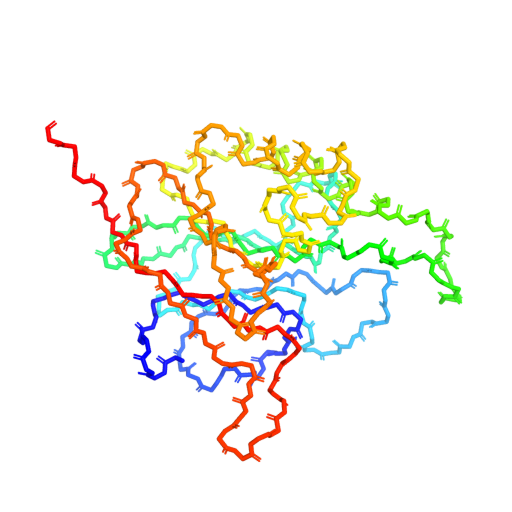GLY A N 1
ATOM 1636 C CA . GLY A 1 206 ? 7.028 -4.599 8.090 1.00 95.81 206 GLY A CA 1
ATOM 1637 C C . GLY A 1 206 ? 6.776 -3.201 8.641 1.00 95.81 206 GLY A C 1
ATOM 1638 O O . GLY A 1 206 ? 7.457 -2.765 9.568 1.00 95.81 206 GLY A O 1
ATOM 1639 N N . VAL A 1 207 ? 5.769 -2.520 8.105 1.00 97.62 207 VAL A N 1
ATOM 1640 C CA . VAL A 1 207 ? 5.272 -1.245 8.634 1.00 97.62 207 VAL A CA 1
ATOM 1641 C C . VAL A 1 207 ? 3.886 -1.442 9.235 1.00 97.62 207 VAL A C 1
ATOM 1643 O O . VAL A 1 207 ? 3.086 -2.227 8.725 1.00 97.62 207 VAL A O 1
ATOM 1646 N N . VAL A 1 208 ? 3.607 -0.733 10.322 1.00 98.06 208 VAL A N 1
ATOM 1647 C CA . VAL A 1 208 ? 2.326 -0.768 11.031 1.00 98.06 208 VAL A CA 1
ATOM 1648 C C . VAL A 1 208 ? 1.856 0.662 11.235 1.00 98.06 208 VAL A C 1
ATOM 1650 O O . VAL A 1 208 ? 2.652 1.543 11.557 1.00 98.06 208 VAL A O 1
ATOM 1653 N N . ALA A 1 209 ? 0.560 0.889 11.057 1.00 97.94 209 ALA A N 1
ATOM 1654 C CA . ALA A 1 209 ? -0.087 2.138 11.417 1.00 97.94 209 ALA A CA 1
ATOM 1655 C C . ALA A 1 209 ? -1.366 1.826 12.193 1.00 97.94 209 ALA A C 1
ATOM 1657 O O . ALA A 1 209 ? -2.166 1.005 11.743 1.00 97.94 209 ALA A O 1
ATOM 1658 N N . ASN A 1 210 ? -1.556 2.490 13.331 1.00 97.19 210 ASN A N 1
ATOM 1659 C CA . ASN A 1 210 ? -2.872 2.597 13.945 1.00 97.19 210 ASN A CA 1
ATOM 1660 C C . ASN A 1 210 ? -3.581 3.791 13.307 1.00 97.19 210 ASN A C 1
ATOM 1662 O O . ASN A 1 210 ? -3.079 4.916 13.372 1.00 97.19 210 ASN A O 1
ATOM 1666 N N . VAL A 1 211 ? -4.701 3.527 12.643 1.00 96.69 211 VAL A N 1
ATOM 1667 C CA . VAL A 1 211 ? -5.448 4.517 11.872 1.00 96.69 211 VAL A CA 1
ATOM 1668 C C . VAL A 1 211 ? -6.832 4.653 12.485 1.00 96.69 211 VAL A C 1
ATOM 1670 O O . VAL A 1 211 ? -7.463 3.644 12.790 1.00 96.69 211 VAL A O 1
ATOM 1673 N N . THR A 1 212 ? -7.295 5.889 12.656 1.00 96.06 212 THR A N 1
ATOM 1674 C CA . THR A 1 212 ? -8.611 6.214 13.215 1.00 96.06 212 THR A CA 1
ATOM 1675 C C . THR A 1 212 ? -9.336 7.248 12.358 1.00 96.06 212 THR A C 1
ATOM 1677 O O . THR A 1 212 ? -8.763 7.865 11.455 1.00 96.06 212 THR A O 1
ATOM 1680 N N . ASN A 1 213 ? -10.632 7.428 12.620 1.00 94.81 213 ASN A N 1
ATOM 1681 C CA . ASN A 1 213 ? -11.406 8.494 11.996 1.00 94.81 213 ASN A CA 1
ATOM 1682 C C . ASN A 1 213 ? -10.901 9.856 12.478 1.00 94.81 213 ASN A C 1
ATOM 1684 O O . ASN A 1 213 ? -10.834 10.119 13.680 1.00 94.81 213 ASN A O 1
ATOM 1688 N N . ARG A 1 214 ? -10.623 10.761 11.543 1.00 89.88 214 ARG A N 1
ATOM 1689 C CA . ARG A 1 214 ? -10.221 12.123 11.867 1.00 89.88 214 ARG A CA 1
ATOM 1690 C C . ARG A 1 214 ? -11.418 12.898 12.405 1.00 89.88 214 ARG A C 1
ATOM 1692 O O . ARG A 1 214 ? -12.388 13.159 11.694 1.00 89.88 214 ARG A O 1
ATOM 1699 N N . HIS A 1 215 ? -11.341 13.321 13.659 1.00 77.44 215 HIS A N 1
ATOM 1700 C CA . HIS A 1 215 ? -12.349 14.204 14.233 1.00 77.44 215 HIS A CA 1
ATOM 1701 C C . HIS A 1 215 ? -12.166 15.628 13.691 1.00 77.44 215 HIS A C 1
ATOM 1703 O O . HIS A 1 215 ? -11.204 16.315 14.037 1.00 77.44 215 HIS A O 1
ATOM 1709 N N . ILE A 1 216 ? -13.096 16.088 12.852 1.00 66.44 216 ILE A N 1
ATOM 1710 C CA . ILE A 1 216 ? -13.189 17.507 12.492 1.00 66.44 216 ILE A CA 1
ATOM 1711 C C . ILE A 1 216 ? -13.668 18.248 13.748 1.00 66.44 216 ILE A C 1
ATOM 1713 O O . ILE A 1 216 ? -14.793 18.031 14.200 1.00 66.44 216 ILE A O 1
ATOM 1717 N N . ARG A 1 217 ? -12.783 19.050 14.348 1.00 47.84 217 ARG A N 1
ATOM 1718 C CA . ARG A 1 217 ? -13.132 19.983 15.429 1.00 47.84 217 ARG A CA 1
ATOM 1719 C C . ARG A 1 217 ? -13.787 21.240 14.878 1.00 47.84 217 ARG A C 1
ATOM 1721 O O . ARG A 1 217 ? -13.352 21.686 13.794 1.00 47.84 217 ARG A O 1
#

Nearest PDB structures (foldseek):
  1pix-assembly1_A  TM=3.991E-01  e=3.132E-01  Acidaminococcus fermentans
  6n36-assembly1_A  TM=4.226E-01  e=1.316E+00  Chitinophaga pinensis DSM 2588
  7po1-assembly1_8  TM=3.431E-01  e=6.047E-01  Homo sapiens
  7et0-assembly2_C  TM=4.157E-01  e=1.883E+00  Wolbachia endosymbiont of Culex quinquefasciatus Pel
  6uf6-assembly1_A  TM=2.474E-01  e=1.483E+00  Bacillus subtilis subsp. subtilis str. 168

Sequence (217 aa):
MEQHEPEIVCLTETHDGLLSQPGYKISSQPDYGYPIKPHRRKVMLWSREPWELVDDVGVESMPPGRFVSGVTQTSMGEVTVVGICIPWHASRTEKWRRCERKKPWKDHGQYLAGLTEYLEQASAERLIVTGDFNQIIGADSRAPRDLRSALEKAFGQRLTIVTSALTFNDRKAIDHIARSDDLEAESLDVVSNDKDDGKKLSDHFGVVANVTNRHIR

Foldseek 3Di:
DVVFPDQKDKDAQDFPPPDPDDFEKDAADFDPPDPGDPRTARIMMTGRFYWDPKDNAQDPQADGRFKIWTWGQDPQGIAIEIHGAQDAQCVQQDDPPDDDRDHGCPNNLSNLVSLLVRQVPDPDQKYKYWYQNNFQQDDPTPDDPVSNVSNCNSCPPFKDFPQNPDDDPNHHARTTMIIGPQKDFPDKDWADQADPVRHGVDPHIGIDTDMHGDDDD

Secondary structure (DSSP, 8-state):
-TTT--SEEEEEEEETTS--S-SEEEEPPSPSSSPPPTTEEEEEEEESSPPEEEESS--TTSPSSSEEEEEEEETTEEEEEEEEEPPPTTTTTS--TTS----TTHHHHHHHHHHHHHHHH---SSEEEEEE-SS-SSTT--S-HHHHHHHHHHHTTTEEEGGGG-EETTEE--EEEEEETTEEEEEEEEE-SB-TTS-BS-SSPEEEEEEEE----

Mean predicted aligned error: 4.92 Å

pLDDT: mean 90.73, std 10.58, range [46.81, 98.75]

Solvent-accessible surface area (backbone atoms only — not comparable to full-atom values): 12172 Å² total; per-residue (Å²): 99,86,90,71,65,62,63,64,48,69,40,54,74,37,46,77,77,72,68,86,69,87,60,33,76,51,50,17,36,64,53,68,96,55,86,76,54,87,62,42,26,31,13,33,39,38,25,67,38,66,75,40,84,71,38,40,60,82,38,92,74,24,70,60,13,21,32,25,35,30,31,32,62,50,100,81,40,74,36,39,39,34,32,30,32,47,49,45,56,58,54,59,38,64,90,72,89,82,67,78,74,39,55,70,38,50,55,28,52,43,33,36,53,19,47,25,55,43,52,73,68,56,78,64,77,50,36,37,41,32,29,32,58,63,44,44,63,66,88,87,30,87,63,56,68,70,54,50,52,40,49,54,55,34,45,45,92,56,35,47,60,74,40,51,83,43,67,58,93,96,37,71,41,33,48,42,41,25,34,18,77,63,44,38,73,83,44,75,52,72,41,78,26,52,42,99,86,70,46,74,73,42,96,58,61,46,73,45,69,47,70,44,73,47,80,85,127